Protein AF-A0A7X8EM35-F1 (afdb_monomer)

Mean predicted aligned error: 6.6 Å

Secondary structure (DSSP, 8-state):
-HHHHHHHTT--SGGGHHHHHHHHHHHHHHHHHHHHHHHHHHHHHHHTTPPP-TTSHHHHHHHHHHHHHHHHHHHHHHHHHHHHHHHHHHHHHHHHHHHH-GGGGGGHHHHHHHHHHHHHHHHHHH--HHHHHHHHHHHHHHHHHHHHHHHHHHTT-HHHHTT----HHHHHHHHHHHHHHHHHHHHHHHHHHTT--

Foldseek 3Di:
DPDVVCVVVVQDDPVNPVVSVVVVVVVVVVVVVVVVVQVVLLVVCVVVVHDADPVCRQLSSLCVVPNPVRNVVSVVVVVVVVVVVLLVVLLVVLVVVCVVDVVCVVVVVVSSVVVSVVVVVCCVVVVCVVLVVLVVVLVVLQVVLVVLVVVLVLQPDCVRPPPDDDDPVVSVVSVVVSVVSNVVSVVSVVVVVVVVD

Sequence (197 aa):
AGAHRIIDGGITGEEHLGQISKGAVNGIAITGVMRYLLFLAFLGVVLMNVEIDMKNPVASAFQHGAGELGFRFAGVVLWSAAVTSVVGAAYTSVSFLRTLFSFVENYYRAWIIGFIVVSTTILTVVGQPVKLLIVAGSLNGLILPLSLGCVLLAAYKKEVVQNYVHPMWMTALGWVIVVFTAWMGYNSFTGILKLFQ

pLDDT: mean 86.88, std 7.05, range [49.31, 96.56]

Radius of gyration: 20.51 Å; Cα contacts (8 Å, |Δi|>4): 110; chains: 1; bounding box: 47×37×50 Å

Structure (mmCIF, N/CA/C/O backbone):
data_AF-A0A7X8EM35-F1
#
_entry.id   AF-A0A7X8EM35-F1
#
loop_
_atom_site.group_PDB
_atom_site.id
_atom_site.type_symbol
_atom_site.label_atom_id
_atom_site.label_alt_id
_atom_site.label_comp_id
_atom_site.label_asym_id
_atom_site.label_entity_id
_atom_site.label_seq_id
_atom_site.pdbx_PDB_ins_code
_atom_site.Cartn_x
_atom_site.Cartn_y
_atom_site.Cartn_z
_atom_site.occupancy
_atom_site.B_iso_or_equiv
_atom_site.auth_seq_id
_atom_site.auth_comp_id
_atom_site.auth_asym_id
_atom_site.auth_atom_id
_atom_site.pdbx_PDB_model_num
ATOM 1 N N . ALA A 1 1 ? 1.589 -2.016 5.928 1.00 49.31 1 ALA A N 1
ATOM 2 C CA . ALA A 1 1 ? 1.223 -2.884 7.069 1.00 49.31 1 ALA A CA 1
ATOM 3 C C . ALA A 1 1 ? 0.991 -2.063 8.347 1.00 49.31 1 ALA A C 1
ATOM 5 O O . ALA A 1 1 ? 1.647 -2.283 9.354 1.00 49.31 1 ALA A O 1
ATOM 6 N N . GLY A 1 2 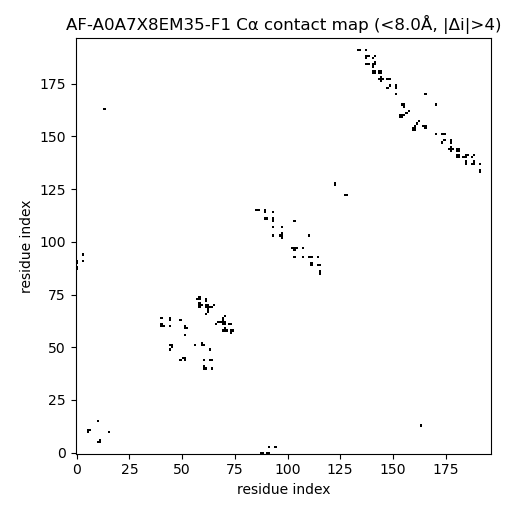? 0.113 -1.052 8.287 1.00 62.69 2 GLY A N 1
ATOM 7 C CA . GLY A 1 2 ? 0.089 0.031 9.281 1.00 62.69 2 GLY A CA 1
ATOM 8 C C . GLY A 1 2 ? -0.715 -0.287 10.538 1.00 62.69 2 GLY A C 1
ATOM 9 O O . GLY A 1 2 ? -0.144 -0.343 11.618 1.00 62.69 2 GLY A O 1
ATOM 10 N N . ALA A 1 3 ? -2.023 -0.513 10.393 1.00 75.69 3 ALA A N 1
ATOM 11 C CA . ALA A 1 3 ? -2.946 -0.553 11.530 1.00 75.69 3 ALA A CA 1
ATOM 12 C C . ALA A 1 3 ? -2.616 -1.660 12.543 1.00 75.69 3 ALA A C 1
ATOM 14 O O . ALA A 1 3 ? -2.415 -1.357 13.710 1.00 75.69 3 ALA A O 1
ATOM 15 N N . HIS A 1 4 ? -2.447 -2.912 12.101 1.00 78.44 4 HIS A N 1
ATOM 16 C CA . HIS A 1 4 ? -2.077 -4.007 13.008 1.00 78.44 4 HIS A CA 1
ATOM 17 C C . HIS A 1 4 ? -0.741 -3.766 13.716 1.00 78.44 4 HIS A C 1
ATOM 19 O O . HIS A 1 4 ? -0.635 -4.025 14.903 1.00 78.44 4 HIS A O 1
ATOM 25 N N . ARG A 1 5 ? 0.263 -3.199 13.034 1.00 78.31 5 ARG A N 1
ATOM 26 C CA . ARG A 1 5 ? 1.558 -2.892 13.661 1.00 78.31 5 ARG A CA 1
ATOM 27 C C . ARG A 1 5 ? 1.466 -1.741 14.669 1.00 78.31 5 ARG A C 1
ATOM 29 O O . ARG A 1 5 ? 2.207 -1.731 15.641 1.00 78.31 5 ARG A O 1
ATOM 36 N N . ILE A 1 6 ? 0.587 -0.769 14.423 1.00 82.75 6 ILE A N 1
ATOM 37 C CA . ILE A 1 6 ? 0.286 0.329 15.356 1.00 82.75 6 ILE A CA 1
ATOM 38 C C . ILE A 1 6 ? -0.417 -0.231 16.603 1.00 82.75 6 ILE A C 1
ATOM 40 O O . ILE A 1 6 ? -0.009 0.087 17.717 1.00 82.75 6 ILE A O 1
ATOM 44 N N . ILE A 1 7 ? -1.395 -1.122 16.408 1.00 84.62 7 ILE A N 1
ATOM 45 C CA . ILE A 1 7 ? -2.122 -1.808 17.487 1.00 84.62 7 ILE A CA 1
ATOM 46 C C . ILE A 1 7 ? -1.173 -2.686 18.313 1.00 84.62 7 ILE A C 1
ATOM 48 O O . ILE A 1 7 ? -1.152 -2.586 19.533 1.00 84.62 7 ILE A O 1
ATOM 52 N N . ASP A 1 8 ? -0.328 -3.484 17.658 1.00 81.75 8 ASP A N 1
ATOM 53 C CA . ASP A 1 8 ? 0.658 -4.346 18.324 1.00 81.75 8 ASP A CA 1
ATOM 54 C C . ASP A 1 8 ? 1.750 -3.547 19.050 1.00 81.75 8 ASP A C 1
ATOM 56 O O . ASP A 1 8 ? 2.357 -4.036 19.998 1.00 81.75 8 ASP A O 1
ATOM 60 N N . GLY A 1 9 ? 1.991 -2.303 18.626 1.00 82.38 9 GLY A N 1
ATOM 61 C CA . GLY A 1 9 ? 2.858 -1.347 19.314 1.00 82.38 9 GLY A CA 1
ATOM 62 C C . GLY A 1 9 ? 2.205 -0.655 20.516 1.00 82.38 9 GLY A C 1
ATOM 63 O O . GLY A 1 9 ? 2.830 0.229 21.096 1.00 82.38 9 GLY A O 1
ATOM 64 N N . GLY A 1 10 ? 0.963 -1.009 20.866 1.00 83.94 10 GLY A N 1
ATOM 65 C CA . GLY A 1 10 ? 0.215 -0.432 21.987 1.00 83.94 10 GLY A CA 1
ATOM 66 C C . GLY A 1 10 ? -0.355 0.964 21.727 1.00 83.94 10 GLY A C 1
ATOM 67 O O . GLY A 1 10 ? -0.831 1.608 22.654 1.00 83.94 10 GLY A O 1
ATOM 68 N N . ILE A 1 11 ? -0.316 1.454 20.483 1.00 85.69 11 ILE A N 1
ATOM 69 C CA . ILE A 1 11 ? -0.836 2.779 20.122 1.00 85.69 11 ILE A CA 1
ATOM 70 C C . ILE A 1 11 ? -2.317 2.621 19.756 1.00 85.69 11 ILE A C 1
ATOM 72 O O . ILE A 1 11 ? -2.690 2.530 18.584 1.00 85.69 11 ILE A O 1
ATOM 76 N N . THR A 1 12 ? -3.167 2.538 20.774 1.00 85.88 12 THR A N 1
ATOM 77 C CA . THR A 1 12 ? -4.615 2.300 20.648 1.00 85.88 12 THR A CA 1
ATOM 78 C C . THR A 1 12 ? -5.398 3.223 21.567 1.00 85.88 12 THR A C 1
ATOM 80 O O . THR A 1 12 ? -4.912 3.514 22.647 1.00 85.88 12 THR A O 1
ATOM 83 N N . GLY A 1 13 ? -6.612 3.620 21.187 1.00 84.56 13 GLY A N 1
ATOM 84 C CA . GLY A 1 13 ? -7.451 4.509 21.998 1.00 84.56 13 GLY A CA 1
ATOM 85 C C . GLY A 1 13 ? -7.646 5.888 21.368 1.00 84.56 13 GLY A C 1
ATOM 86 O O . GLY A 1 13 ? -7.009 6.239 20.367 1.00 84.56 13 GLY A O 1
ATOM 87 N N . GLU A 1 14 ? -8.572 6.660 21.934 1.00 84.88 14 GLU A N 1
ATOM 88 C CA . GLU A 1 14 ? -8.944 7.985 21.426 1.00 84.88 14 GLU A CA 1
ATOM 89 C C . GLU A 1 14 ? -7.820 9.016 21.611 1.00 84.88 14 GLU A C 1
ATOM 91 O O . GLU A 1 14 ? -7.606 9.882 20.761 1.00 84.88 14 GLU A O 1
ATOM 96 N N . GLU A 1 15 ? -7.032 8.871 22.673 1.00 88.56 15 GLU A N 1
ATOM 97 C CA . GLU A 1 15 ? -5.877 9.699 23.013 1.00 88.56 15 GLU A CA 1
ATOM 98 C C . GLU A 1 15 ? -4.800 9.701 21.917 1.00 88.56 15 GLU A C 1
ATOM 100 O O . GLU A 1 15 ? -4.095 10.696 21.720 1.00 88.56 15 GLU A O 1
ATOM 105 N N . HIS A 1 16 ? -4.709 8.618 21.141 1.00 89.88 16 HIS A N 1
ATOM 106 C CA . HIS A 1 16 ? -3.740 8.470 20.060 1.00 89.88 16 HIS A CA 1
ATOM 107 C C . HIS A 1 16 ? -4.292 8.860 18.682 1.00 89.88 16 HIS A C 1
ATOM 109 O O . HIS A 1 16 ? -3.535 8.860 17.707 1.00 89.88 16 HIS A O 1
ATOM 115 N N . LEU A 1 17 ? -5.565 9.267 18.560 1.00 88.00 17 LEU A N 1
ATOM 116 C CA . LEU A 1 17 ? -6.186 9.606 17.269 1.00 88.00 17 LEU A CA 1
ATOM 117 C C . LEU A 1 17 ? -5.421 10.685 16.503 1.00 88.00 17 LEU A C 1
ATOM 119 O O . LEU A 1 17 ? -5.253 10.578 15.286 1.00 88.00 17 LEU A O 1
ATOM 123 N N . GLY A 1 18 ? -4.917 11.706 17.200 1.00 89.25 18 GLY A N 1
ATOM 124 C CA . GLY A 1 18 ? -4.110 12.759 16.585 1.00 89.25 18 GLY A CA 1
ATOM 125 C C . GLY A 1 18 ? -2.795 12.226 16.006 1.00 89.25 18 GLY A C 1
ATOM 126 O O . GLY A 1 18 ? -2.405 12.605 14.901 1.00 89.25 18 GLY A O 1
ATOM 127 N N . GLN A 1 19 ? -2.131 11.311 16.717 1.00 88.94 19 GLN A N 1
ATOM 128 C CA . GLN A 1 19 ? -0.893 10.671 16.267 1.00 88.94 19 GLN A CA 1
ATOM 129 C C . GLN A 1 19 ? -1.147 9.734 15.081 1.00 88.94 19 GLN A C 1
ATOM 131 O O . GLN A 1 19 ? -0.424 9.797 14.086 1.00 88.94 19 GLN A O 1
ATOM 136 N N . ILE A 1 20 ? -2.199 8.914 15.157 1.00 90.38 20 ILE A N 1
ATOM 137 C CA . ILE A 1 20 ? -2.600 7.986 14.093 1.00 90.38 20 ILE A CA 1
ATOM 138 C C . ILE A 1 20 ? -2.976 8.767 12.828 1.00 90.38 20 ILE A C 1
ATOM 140 O O . ILE A 1 20 ? -2.487 8.451 11.744 1.00 90.38 20 ILE A O 1
ATOM 144 N N . SER A 1 21 ? -3.772 9.832 12.963 1.00 90.31 21 SER A N 1
ATOM 145 C CA . SER A 1 21 ? -4.212 10.662 11.836 1.00 90.31 21 SER A CA 1
ATOM 146 C C . SER A 1 21 ? -3.044 11.387 11.171 1.00 90.31 21 SER A C 1
ATOM 148 O O . SER A 1 21 ? -2.915 11.341 9.951 1.00 90.31 21 SER A O 1
ATOM 150 N N . LYS A 1 22 ? -2.138 12.000 11.949 1.00 91.19 22 LYS A N 1
ATOM 151 C CA . LYS A 1 22 ? -0.917 12.619 11.403 1.00 91.19 22 LYS A CA 1
ATOM 152 C C . LYS A 1 22 ? -0.036 11.593 10.696 1.00 91.19 22 LYS A C 1
ATOM 154 O O . LYS A 1 22 ? 0.456 11.864 9.605 1.00 91.19 22 LYS A O 1
ATOM 159 N N . GLY A 1 23 ? 0.132 10.408 11.285 1.00 90.56 23 GLY A N 1
ATOM 160 C CA . GLY A 1 23 ? 0.872 9.308 10.670 1.00 90.56 23 GLY A CA 1
ATOM 161 C C . GLY A 1 23 ? 0.267 8.876 9.331 1.00 90.56 23 GLY A C 1
ATOM 162 O O . GLY A 1 23 ? 0.992 8.737 8.346 1.00 90.56 23 GLY A O 1
ATOM 163 N N . ALA A 1 24 ? -1.059 8.730 9.271 1.00 90.50 24 ALA A N 1
ATOM 164 C CA . ALA A 1 24 ? -1.780 8.382 8.051 1.00 90.50 24 ALA A CA 1
ATOM 165 C C . ALA A 1 24 ? -1.651 9.471 6.974 1.00 90.50 24 ALA A C 1
ATOM 167 O O . ALA A 1 24 ? -1.279 9.163 5.842 1.00 90.50 24 ALA A O 1
ATOM 168 N N . VAL A 1 25 ? -1.888 10.740 7.324 1.00 93.88 25 VAL A N 1
ATOM 169 C CA . VAL A 1 25 ? -1.781 11.876 6.393 1.00 93.88 25 VAL A CA 1
ATOM 170 C C . VAL A 1 25 ? -0.360 12.014 5.857 1.00 93.88 25 VAL A C 1
ATOM 172 O O . VAL A 1 25 ? -0.185 12.122 4.647 1.00 93.88 25 VAL A O 1
ATOM 175 N N . ASN A 1 26 ? 0.659 11.931 6.716 1.00 93.06 26 ASN A N 1
ATOM 176 C CA . ASN A 1 26 ? 2.055 11.978 6.284 1.00 93.06 26 ASN A CA 1
ATOM 177 C C . ASN A 1 26 ? 2.391 10.814 5.349 1.00 93.06 26 ASN A C 1
ATOM 179 O O . ASN A 1 26 ? 3.031 11.021 4.321 1.00 93.06 26 ASN A O 1
ATOM 183 N N . GLY A 1 27 ? 1.929 9.601 5.663 1.00 90.38 27 GLY A N 1
ATOM 184 C CA . GLY A 1 27 ? 2.125 8.439 4.800 1.00 90.38 27 GLY A CA 1
ATOM 185 C C . GLY A 1 27 ? 1.497 8.624 3.415 1.00 90.38 27 GLY A C 1
ATOM 186 O O . GLY A 1 27 ? 2.145 8.350 2.401 1.00 90.38 27 GLY A O 1
ATOM 187 N N . ILE A 1 28 ? 0.263 9.135 3.360 1.00 92.12 28 ILE A N 1
ATOM 188 C CA . ILE A 1 28 ? -0.447 9.426 2.105 1.00 92.12 28 ILE A CA 1
ATOM 189 C C . ILE A 1 28 ? 0.270 10.534 1.327 1.00 92.12 28 ILE A C 1
ATOM 191 O O . ILE A 1 28 ? 0.525 10.370 0.135 1.00 92.12 28 ILE A O 1
ATOM 195 N N . ALA A 1 29 ? 0.643 11.628 1.994 1.00 95.19 29 ALA A N 1
ATOM 196 C CA . ALA A 1 29 ? 1.321 12.763 1.378 1.00 95.19 29 ALA A CA 1
ATOM 197 C C . ALA A 1 29 ? 2.677 12.361 0.787 1.00 95.19 29 ALA A C 1
ATOM 199 O O . ALA A 1 29 ? 2.926 12.615 -0.389 1.00 95.19 29 ALA A O 1
ATOM 200 N N . ILE A 1 30 ? 3.519 11.660 1.556 1.00 93.25 30 ILE A N 1
ATOM 201 C CA . ILE A 1 30 ? 4.814 11.151 1.081 1.00 93.25 30 ILE A CA 1
ATOM 202 C C . ILE A 1 30 ? 4.608 10.227 -0.122 1.00 93.25 30 ILE A C 1
ATOM 2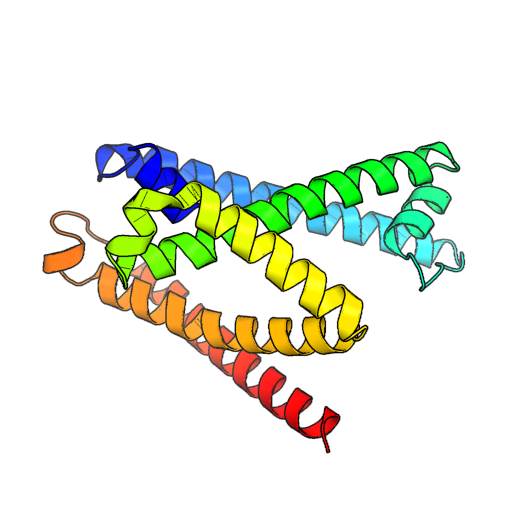04 O O . ILE A 1 30 ? 5.297 10.366 -1.130 1.00 93.25 30 ILE A O 1
ATOM 208 N N . THR A 1 31 ? 3.629 9.319 -0.058 1.00 91.44 31 THR A N 1
ATOM 209 C CA . THR A 1 31 ? 3.319 8.416 -1.177 1.00 91.44 31 THR A CA 1
ATOM 210 C C . THR A 1 31 ? 2.899 9.192 -2.427 1.00 91.44 31 THR A C 1
ATOM 212 O O . THR A 1 31 ? 3.354 8.875 -3.526 1.00 91.44 31 THR A O 1
ATOM 215 N N . GLY A 1 32 ? 2.056 10.215 -2.276 1.00 94.56 32 GLY A N 1
ATOM 216 C CA . GLY A 1 32 ? 1.616 11.076 -3.373 1.00 94.56 32 GLY A CA 1
ATOM 217 C C . GLY A 1 32 ? 2.770 11.851 -4.006 1.00 94.56 32 GLY A C 1
ATOM 218 O O . GLY A 1 32 ? 2.944 11.798 -5.222 1.00 94.56 32 GLY A O 1
ATOM 219 N N . VAL A 1 33 ? 3.604 12.496 -3.186 1.00 95.31 33 VAL A N 1
ATOM 220 C CA . VAL A 1 33 ? 4.795 13.231 -3.642 1.00 95.31 33 VAL A CA 1
ATOM 221 C C . VAL A 1 33 ? 5.746 12.301 -4.390 1.00 95.31 33 VAL A C 1
ATOM 223 O O . VAL A 1 33 ? 6.144 12.610 -5.508 1.00 95.31 33 VAL A O 1
ATOM 226 N N . MET A 1 34 ? 6.054 11.128 -3.831 1.00 89.25 34 MET A N 1
ATOM 227 C CA . MET A 1 34 ? 6.930 10.152 -4.486 1.00 89.25 34 MET A CA 1
ATOM 228 C C . MET A 1 34 ? 6.372 9.688 -5.833 1.00 89.25 34 MET A C 1
ATOM 230 O O . MET A 1 34 ? 7.120 9.598 -6.803 1.00 89.25 34 MET A O 1
ATOM 234 N N . ARG A 1 35 ? 5.061 9.430 -5.929 1.00 91.62 35 ARG A N 1
ATOM 235 C CA . ARG A 1 35 ? 4.422 9.066 -7.203 1.00 91.62 35 ARG A CA 1
ATOM 236 C C . ARG A 1 35 ? 4.511 10.188 -8.231 1.00 91.62 35 ARG A C 1
ATOM 238 O O . ARG A 1 35 ? 4.781 9.904 -9.393 1.00 91.62 35 ARG A O 1
ATOM 245 N N . TYR A 1 36 ? 4.317 11.435 -7.811 1.00 93.00 36 TYR A N 1
ATOM 246 C CA . TYR A 1 36 ? 4.428 12.591 -8.694 1.00 93.00 36 TYR A CA 1
ATOM 247 C C . TYR A 1 36 ? 5.867 12.796 -9.189 1.00 93.00 36 TYR A C 1
ATOM 249 O O . TYR A 1 36 ? 6.085 12.957 -10.386 1.00 93.00 36 TYR A O 1
ATOM 257 N N . LEU A 1 37 ? 6.859 12.701 -8.298 1.00 88.94 37 LEU A N 1
ATOM 258 C CA . LEU A 1 37 ? 8.276 12.800 -8.662 1.00 88.94 37 LEU A CA 1
ATOM 259 C C . LEU A 1 37 ? 8.705 11.684 -9.619 1.00 88.94 37 LEU A C 1
ATOM 261 O O . LEU A 1 37 ? 9.373 11.958 -10.611 1.00 88.94 37 LEU A O 1
ATOM 265 N N . LEU A 1 38 ? 8.294 10.438 -9.358 1.00 86.19 38 LEU A N 1
ATOM 266 C CA . LEU A 1 38 ? 8.570 9.324 -10.264 1.00 86.19 38 LEU A CA 1
ATOM 267 C C . LEU A 1 38 ? 7.900 9.541 -11.622 1.00 86.19 38 LEU A C 1
ATOM 269 O O . LEU A 1 38 ? 8.553 9.374 -12.645 1.00 86.19 38 LEU A O 1
ATOM 273 N N . PHE A 1 39 ? 6.634 9.964 -11.649 1.00 90.00 39 PHE A N 1
ATOM 274 C CA . PHE A 1 39 ? 5.945 10.291 -12.897 1.00 90.00 39 PHE A CA 1
ATOM 275 C C . PHE A 1 39 ? 6.703 11.350 -13.705 1.00 90.00 39 PHE A C 1
ATOM 277 O O . PHE A 1 39 ? 6.941 11.146 -14.892 1.00 90.00 39 PHE A O 1
ATOM 284 N N . LEU A 1 40 ? 7.138 12.440 -13.065 1.00 89.12 40 LEU A N 1
ATOM 285 C CA . LEU A 1 40 ? 7.930 13.479 -13.722 1.00 89.12 40 LEU A CA 1
ATOM 286 C C . LEU A 1 40 ? 9.285 12.962 -14.218 1.00 89.12 40 LEU A C 1
ATOM 288 O O . LEU A 1 40 ? 9.705 13.341 -15.306 1.00 89.12 40 LEU A O 1
ATOM 292 N N . ALA A 1 41 ? 9.951 12.083 -13.464 1.00 83.69 41 ALA A N 1
ATOM 293 C CA . ALA A 1 41 ? 11.210 11.475 -13.890 1.00 83.69 41 ALA A CA 1
ATOM 294 C C . ALA A 1 41 ? 11.025 10.647 -15.172 1.00 83.69 41 ALA A C 1
ATOM 296 O O . ALA A 1 41 ? 11.765 10.824 -16.137 1.00 83.69 41 ALA A O 1
ATOM 297 N N . PHE A 1 42 ? 9.994 9.800 -15.218 1.00 84.38 42 PHE A N 1
ATOM 298 C CA . PHE A 1 42 ? 9.654 9.033 -16.418 1.00 84.38 42 PHE A CA 1
ATOM 299 C C . PHE A 1 42 ? 9.232 9.934 -17.581 1.00 84.38 42 PHE A C 1
ATOM 301 O O . PHE A 1 42 ? 9.697 9.735 -18.700 1.00 84.38 42 PHE A O 1
ATOM 308 N N . LEU A 1 43 ? 8.400 10.947 -17.323 1.00 87.75 43 LEU A N 1
ATOM 309 C CA . LEU A 1 43 ? 7.984 11.916 -18.333 1.00 87.75 43 LEU A CA 1
ATOM 310 C C . LEU A 1 43 ? 9.193 12.642 -18.936 1.00 87.75 43 LEU A C 1
ATOM 312 O O . LEU A 1 43 ? 9.266 12.784 -20.151 1.00 87.75 43 LEU A O 1
ATOM 316 N N . GLY A 1 44 ? 10.160 13.050 -18.111 1.00 86.75 44 GLY A N 1
ATOM 317 C CA . GLY A 1 44 ? 11.396 13.681 -18.570 1.00 86.75 44 GLY A CA 1
ATOM 318 C C . GLY A 1 44 ? 12.186 12.791 -19.530 1.00 86.75 44 GLY A C 1
ATOM 319 O O . GLY A 1 44 ? 12.599 13.255 -20.588 1.00 86.75 44 GLY A O 1
ATOM 320 N N . VAL A 1 45 ? 12.337 11.501 -19.213 1.00 84.00 45 VAL A N 1
ATOM 321 C CA . VAL A 1 45 ? 13.033 10.538 -20.088 1.00 84.00 45 VAL A CA 1
ATOM 322 C C . VAL A 1 45 ? 12.290 10.339 -21.411 1.00 84.00 45 VAL A C 1
ATOM 324 O O . VAL A 1 45 ? 12.915 10.359 -22.471 1.00 84.00 45 VAL A O 1
ATOM 327 N N . VAL A 1 46 ? 10.959 10.224 -21.368 1.00 85.31 46 VAL A N 1
ATOM 328 C CA . VAL A 1 46 ? 10.125 10.087 -22.574 1.00 85.31 46 VAL A CA 1
ATOM 329 C C . VAL A 1 46 ? 10.224 11.330 -23.464 1.00 85.31 46 VAL A C 1
ATOM 331 O O . VAL A 1 46 ? 10.369 11.204 -24.677 1.00 85.31 46 VAL A O 1
ATOM 334 N N . LEU A 1 47 ? 10.206 12.534 -22.883 1.00 88.50 47 LEU A N 1
ATOM 335 C CA . LEU A 1 47 ? 10.332 13.792 -23.631 1.00 88.50 47 LEU A CA 1
ATOM 336 C C . LEU A 1 47 ? 11.711 13.975 -24.281 1.00 88.50 47 LEU A C 1
ATOM 338 O O . LEU A 1 47 ? 11.817 14.671 -25.288 1.00 88.50 47 LEU A O 1
ATOM 342 N N . MET A 1 48 ? 12.755 13.334 -23.749 1.00 85.81 48 MET A N 1
ATOM 343 C CA . MET A 1 48 ? 14.085 13.320 -24.365 1.00 85.81 48 MET A CA 1
ATOM 344 C C . MET A 1 48 ? 14.186 12.367 -25.575 1.00 85.81 48 MET A C 1
ATOM 346 O O . MET A 1 48 ? 15.256 12.275 -26.169 1.00 85.81 48 MET A O 1
ATOM 350 N N . ASN A 1 49 ? 13.095 11.686 -25.967 1.00 82.19 49 ASN A N 1
ATOM 351 C CA . ASN A 1 49 ? 13.066 10.656 -27.021 1.00 82.19 49 ASN A CA 1
ATOM 352 C C . ASN A 1 49 ? 14.087 9.530 -26.794 1.00 82.19 49 ASN A C 1
ATOM 354 O O . ASN A 1 49 ? 14.642 8.975 -27.742 1.00 82.19 49 ASN A O 1
ATOM 358 N N . VAL A 1 50 ? 14.346 9.197 -25.530 1.00 83.69 50 VAL A N 1
ATOM 359 C CA . VAL A 1 50 ? 15.267 8.122 -25.172 1.00 83.69 50 VAL A CA 1
ATOM 360 C C . VAL A 1 50 ? 14.486 6.833 -24.939 1.00 83.69 50 VAL A C 1
ATOM 362 O O . VAL A 1 50 ? 13.461 6.832 -24.254 1.00 83.69 50 VAL A O 1
ATOM 365 N N . GLU A 1 51 ? 14.962 5.728 -25.511 1.00 81.50 51 GLU A N 1
ATOM 366 C CA . GLU A 1 51 ? 14.328 4.422 -25.344 1.00 81.50 51 GLU A CA 1
ATOM 367 C C . GLU A 1 51 ? 14.476 3.918 -23.903 1.00 81.50 51 GLU A C 1
ATOM 369 O O . GLU A 1 51 ? 15.578 3.779 -23.372 1.00 81.50 51 GLU A O 1
ATOM 374 N N . ILE A 1 52 ? 13.345 3.616 -23.265 1.00 83.75 52 ILE A N 1
ATOM 375 C CA . ILE A 1 52 ? 13.311 2.976 -21.950 1.00 83.75 52 ILE A CA 1
ATOM 376 C C . ILE A 1 52 ? 13.340 1.463 -22.151 1.00 83.75 52 ILE A C 1
ATOM 378 O O . ILE A 1 52 ? 12.476 0.905 -22.831 1.00 83.75 52 ILE A O 1
ATOM 382 N N . ASP A 1 53 ? 14.285 0.783 -21.502 1.00 84.88 53 ASP A N 1
ATOM 383 C CA . ASP A 1 53 ? 14.292 -0.679 -21.486 1.00 84.88 53 ASP A CA 1
ATOM 384 C C . ASP A 1 53 ? 13.093 -1.194 -20.679 1.00 84.88 53 ASP A C 1
ATOM 386 O O . ASP A 1 53 ? 13.053 -1.127 -19.447 1.00 84.88 53 ASP A O 1
ATOM 390 N N . MET A 1 54 ? 12.113 -1.752 -21.388 1.00 81.75 54 MET A N 1
ATOM 391 C CA . MET A 1 54 ? 10.890 -2.302 -20.806 1.00 81.75 54 MET A CA 1
ATOM 392 C C . MET A 1 54 ? 11.132 -3.532 -19.921 1.00 81.75 54 MET A C 1
ATOM 394 O O . MET A 1 54 ? 10.239 -3.911 -19.162 1.00 81.75 54 MET A O 1
ATOM 398 N N . LYS A 1 55 ? 12.324 -4.145 -19.958 1.00 82.25 55 LYS A N 1
ATOM 399 C CA . LYS A 1 55 ? 12.703 -5.201 -19.007 1.00 82.25 55 LYS A CA 1
ATOM 400 C C . LYS A 1 55 ? 12.981 -4.645 -17.612 1.00 82.25 55 LYS A C 1
ATOM 402 O O . LYS A 1 55 ? 12.732 -5.338 -16.627 1.00 82.25 55 LYS A O 1
ATOM 407 N N . ASN A 1 56 ? 13.481 -3.411 -17.514 1.00 84.25 56 ASN A N 1
ATOM 408 C CA . ASN A 1 56 ? 13.710 -2.728 -16.242 1.00 84.25 56 ASN A CA 1
ATOM 409 C C . ASN A 1 56 ? 13.483 -1.210 -16.372 1.00 84.25 56 ASN A C 1
ATOM 411 O O . ASN A 1 56 ? 14.436 -0.422 -16.336 1.00 84.25 56 ASN A O 1
ATOM 415 N N . PRO A 1 57 ? 12.214 -0.782 -16.489 1.00 82.88 57 PRO A N 1
ATOM 416 C CA . PRO A 1 57 ? 11.888 0.596 -16.837 1.00 82.88 57 PRO A CA 1
ATOM 417 C C . PRO A 1 57 ? 12.339 1.595 -15.768 1.00 82.88 57 PRO A C 1
ATOM 419 O O . PRO A 1 57 ? 12.760 2.699 -16.094 1.00 82.88 57 PRO A O 1
ATOM 422 N N . VAL A 1 58 ? 12.311 1.206 -14.488 1.00 84.06 58 VAL A N 1
ATOM 423 C CA . VAL A 1 58 ? 12.742 2.069 -13.377 1.00 84.06 58 VAL A CA 1
ATOM 424 C C . VAL A 1 58 ? 14.248 2.293 -13.405 1.00 84.06 58 VAL A C 1
ATOM 426 O O . VAL A 1 58 ? 14.687 3.439 -13.352 1.00 84.06 58 VAL A O 1
ATOM 429 N N . ALA A 1 59 ? 15.045 1.226 -13.514 1.00 87.06 59 ALA A N 1
ATOM 430 C CA . ALA A 1 59 ? 16.495 1.382 -13.557 1.00 87.06 59 ALA A CA 1
ATOM 431 C C . ALA A 1 59 ? 16.937 2.131 -14.817 1.00 87.06 59 ALA A C 1
ATOM 433 O O . ALA A 1 59 ? 17.780 3.017 -14.721 1.00 87.06 59 ALA A O 1
ATOM 434 N N . SER A 1 60 ? 16.312 1.841 -15.963 1.00 87.00 60 SER A N 1
ATOM 435 C CA . SER A 1 60 ? 16.576 2.538 -17.222 1.00 87.00 60 SER A CA 1
ATOM 436 C C . SER A 1 60 ? 16.238 4.031 -17.125 1.00 87.00 60 SER A C 1
ATOM 438 O O . SER A 1 60 ? 17.060 4.866 -17.493 1.00 87.00 60 SER A O 1
ATOM 440 N N . ALA A 1 61 ? 15.090 4.408 -16.551 1.00 86.75 61 ALA A N 1
ATOM 441 C CA . ALA A 1 61 ? 14.732 5.818 -16.384 1.00 86.75 61 ALA A CA 1
ATOM 442 C C . ALA A 1 61 ? 15.730 6.578 -15.491 1.00 86.75 61 ALA A C 1
ATOM 444 O O . ALA A 1 61 ? 16.164 7.680 -15.825 1.00 86.75 61 ALA A O 1
ATOM 445 N N . PHE A 1 62 ? 16.152 5.975 -14.377 1.00 87.56 62 PHE A N 1
ATOM 446 C CA . PHE A 1 62 ? 17.151 6.577 -13.490 1.00 87.56 62 PHE A CA 1
ATOM 447 C C . PHE A 1 62 ? 18.541 6.634 -14.131 1.00 87.56 62 PHE A C 1
ATOM 449 O O . PHE A 1 62 ? 19.274 7.600 -13.918 1.00 87.56 62 PHE A O 1
ATOM 456 N N . GLN A 1 63 ? 18.899 5.629 -14.930 1.00 90.31 63 GLN A N 1
ATOM 457 C CA . GLN A 1 63 ? 20.158 5.595 -15.665 1.00 90.31 63 GLN A CA 1
ATOM 458 C C . GLN A 1 63 ? 20.228 6.704 -16.715 1.00 90.31 63 GLN A C 1
ATOM 460 O O . GLN A 1 63 ? 21.250 7.371 -16.827 1.00 90.31 63 GLN A O 1
ATOM 465 N N . HIS A 1 64 ? 19.142 6.964 -17.439 1.00 88.12 64 HIS A N 1
ATOM 466 C CA . HIS A 1 64 ? 19.092 8.082 -18.380 1.00 88.12 64 HIS A CA 1
ATOM 467 C C . HIS A 1 64 ? 19.152 9.446 -17.679 1.00 88.12 64 HIS A C 1
ATOM 469 O O . HIS A 1 64 ? 19.729 10.384 -18.219 1.00 88.12 64 HIS A O 1
ATOM 475 N N . GLY A 1 65 ? 18.609 9.555 -16.462 1.00 83.81 65 GLY A N 1
ATOM 476 C CA . GLY A 1 65 ? 18.654 10.793 -15.680 1.00 83.81 65 GLY A CA 1
ATOM 477 C C . GLY A 1 65 ? 20.000 11.089 -15.003 1.00 83.81 65 GLY A C 1
ATOM 478 O O . GLY A 1 65 ? 20.370 12.253 -14.886 1.00 83.81 65 GLY A O 1
ATOM 479 N N . ALA A 1 66 ? 20.727 10.068 -14.528 1.00 86.44 66 ALA A N 1
ATOM 480 C CA . ALA A 1 66 ? 21.929 10.253 -13.699 1.00 86.44 66 ALA A CA 1
ATOM 481 C C . ALA A 1 66 ? 23.079 9.263 -13.993 1.00 86.44 66 ALA A C 1
ATOM 483 O O . ALA A 1 66 ? 23.972 9.067 -13.163 1.00 86.44 66 ALA A O 1
ATOM 484 N N . GLY A 1 67 ? 23.064 8.609 -15.155 1.00 88.88 67 GLY A N 1
ATOM 485 C CA . GLY A 1 67 ? 24.072 7.637 -15.575 1.00 88.88 67 GLY A CA 1
ATOM 486 C C . GLY A 1 67 ? 24.137 6.395 -14.680 1.00 88.88 67 GLY A C 1
ATOM 487 O O . GLY A 1 67 ? 23.161 5.979 -14.056 1.00 88.88 67 GLY A O 1
ATOM 488 N N . GLU A 1 68 ? 25.329 5.809 -14.581 1.00 91.94 68 GLU A N 1
ATOM 489 C CA . GLU A 1 68 ? 25.604 4.620 -13.757 1.00 91.94 68 GLU A CA 1
ATOM 490 C C . GLU A 1 68 ? 25.246 4.823 -12.273 1.00 91.94 68 GLU A C 1
ATOM 492 O O . GLU A 1 68 ? 24.798 3.900 -11.590 1.00 91.94 68 GLU A O 1
ATOM 497 N N . LEU A 1 69 ? 25.395 6.050 -11.765 1.00 93.19 69 LEU A N 1
ATOM 498 C CA . LEU A 1 69 ? 25.013 6.379 -10.396 1.00 93.19 69 LEU A CA 1
ATOM 499 C C . LEU A 1 69 ? 23.497 6.217 -10.203 1.00 93.19 69 LEU A C 1
ATOM 501 O O . LEU A 1 69 ? 23.063 5.585 -9.240 1.00 93.19 69 LEU A O 1
ATOM 505 N N . GLY A 1 70 ? 22.702 6.723 -11.150 1.00 89.31 70 GLY A N 1
ATOM 506 C CA . GLY A 1 70 ? 21.248 6.555 -11.166 1.00 89.31 70 GLY A CA 1
ATOM 507 C C . GLY A 1 70 ? 20.827 5.090 -11.222 1.00 89.31 70 GLY A C 1
ATOM 508 O O . GLY A 1 70 ? 19.965 4.673 -10.449 1.00 89.31 70 GLY A O 1
ATOM 509 N N . PHE A 1 71 ? 21.490 4.289 -12.060 1.00 90.94 71 PHE A N 1
ATOM 510 C CA . PHE A 1 71 ? 21.246 2.848 -12.156 1.00 90.94 71 PHE A CA 1
ATOM 511 C C . PHE A 1 71 ? 21.435 2.137 -10.804 1.00 90.94 71 PHE A C 1
ATOM 513 O O . PHE A 1 71 ? 20.560 1.397 -10.345 1.00 90.94 71 PHE A O 1
ATOM 520 N N . ARG A 1 72 ? 22.547 2.413 -10.111 1.00 93.06 72 ARG A N 1
ATOM 521 C CA . ARG A 1 72 ? 22.844 1.824 -8.794 1.00 93.06 72 ARG A CA 1
ATOM 522 C C . ARG A 1 72 ? 21.859 2.273 -7.719 1.00 93.06 72 ARG A C 1
ATOM 524 O O . ARG A 1 72 ? 21.385 1.440 -6.944 1.00 93.06 72 ARG A O 1
ATOM 531 N N . PHE A 1 73 ? 21.511 3.561 -7.688 1.00 91.56 73 PHE A N 1
ATOM 532 C CA . PHE A 1 73 ? 20.504 4.072 -6.755 1.00 91.56 73 PHE A CA 1
ATOM 533 C C . PHE A 1 73 ? 19.135 3.436 -6.987 1.00 91.56 73 PHE A C 1
ATOM 535 O O . PHE A 1 73 ? 18.494 3.025 -6.020 1.00 91.56 73 PHE A O 1
ATOM 542 N N . ALA A 1 74 ? 18.710 3.283 -8.243 1.00 89.19 74 ALA A N 1
ATOM 543 C CA . ALA A 1 74 ? 17.467 2.594 -8.570 1.00 89.19 74 ALA A CA 1
ATOM 544 C C . ALA A 1 74 ? 17.466 1.152 -8.047 1.00 89.19 74 ALA A C 1
ATOM 546 O O . ALA A 1 74 ? 16.478 0.721 -7.455 1.00 89.19 74 ALA A O 1
ATOM 547 N N . GLY A 1 75 ? 18.586 0.432 -8.178 1.00 91.31 75 GLY A N 1
ATOM 548 C CA . GLY A 1 75 ? 18.746 -0.909 -7.614 1.00 91.31 75 GLY A CA 1
ATOM 549 C C . GLY A 1 75 ? 18.545 -0.951 -6.094 1.00 91.31 75 GLY A C 1
ATOM 550 O O . GLY A 1 75 ? 17.756 -1.756 -5.599 1.00 91.31 75 GLY A O 1
ATOM 551 N N . VAL A 1 76 ? 19.193 -0.049 -5.350 1.00 93.56 76 VAL A N 1
ATOM 552 C CA . VAL A 1 76 ? 19.055 0.039 -3.882 1.00 93.56 76 VAL A CA 1
ATOM 553 C C . VAL A 1 76 ? 17.625 0.397 -3.468 1.00 93.56 76 VAL A C 1
ATOM 555 O O . VAL A 1 76 ? 17.085 -0.193 -2.527 1.00 93.56 76 VAL A O 1
ATOM 558 N N . VAL A 1 77 ? 16.990 1.336 -4.173 1.00 89.94 77 VAL A N 1
ATOM 559 C CA . VAL A 1 77 ? 15.603 1.748 -3.913 1.00 89.94 77 VAL A CA 1
ATOM 560 C C . VAL A 1 77 ? 14.634 0.596 -4.172 1.00 89.94 77 VAL A C 1
ATOM 562 O O . VAL A 1 77 ? 13.811 0.298 -3.307 1.00 89.94 77 VAL A O 1
ATOM 565 N N . LEU A 1 78 ? 14.746 -0.086 -5.317 1.00 90.19 78 LEU A N 1
ATOM 566 C CA . LEU A 1 78 ? 13.899 -1.231 -5.661 1.00 90.19 78 LEU A CA 1
ATOM 567 C C . LEU A 1 78 ? 14.071 -2.380 -4.667 1.00 90.19 78 LEU A C 1
ATOM 569 O O . LEU A 1 78 ? 13.079 -2.957 -4.227 1.00 90.19 78 LEU A O 1
ATOM 573 N N . TRP A 1 79 ? 15.308 -2.675 -4.260 1.00 93.38 79 TRP A N 1
ATOM 574 C CA . TRP A 1 79 ? 15.587 -3.691 -3.247 1.00 93.38 79 TRP A CA 1
ATOM 575 C C . TRP A 1 79 ? 14.949 -3.337 -1.898 1.00 93.38 79 TRP A C 1
ATOM 577 O O . TRP A 1 79 ? 14.230 -4.148 -1.312 1.00 93.38 79 TRP A O 1
ATOM 587 N N . SER A 1 80 ? 15.129 -2.097 -1.441 1.00 92.25 80 SER A N 1
ATOM 588 C CA . SER A 1 80 ? 14.559 -1.614 -0.178 1.00 92.25 80 SER A CA 1
ATOM 589 C C . SER A 1 80 ? 13.023 -1.633 -0.199 1.00 92.25 80 SER A C 1
ATOM 591 O O . SER A 1 80 ? 12.376 -2.062 0.763 1.00 92.25 80 SER A O 1
ATOM 593 N N . ALA A 1 81 ? 12.419 -1.216 -1.316 1.00 89.00 81 ALA A N 1
ATOM 594 C CA . ALA A 1 81 ? 10.974 -1.248 -1.528 1.00 89.00 81 ALA A CA 1
ATOM 595 C C . ALA A 1 81 ? 10.428 -2.685 -1.552 1.00 89.00 81 ALA A C 1
ATOM 597 O O . ALA A 1 81 ? 9.383 -2.959 -0.957 1.00 89.00 81 ALA A O 1
ATOM 598 N N . ALA A 1 82 ? 11.145 -3.617 -2.186 1.00 89.94 82 ALA A N 1
ATOM 599 C CA . ALA A 1 82 ? 10.764 -5.023 -2.236 1.00 89.94 82 ALA A CA 1
ATOM 600 C C . ALA A 1 82 ? 10.780 -5.662 -0.839 1.00 89.94 82 ALA A C 1
ATOM 602 O O . ALA A 1 82 ? 9.780 -6.251 -0.430 1.00 89.94 82 ALA A O 1
ATOM 603 N N . VAL A 1 83 ? 11.861 -5.489 -0.069 1.00 91.56 83 VAL A N 1
ATOM 604 C CA . VAL A 1 83 ? 11.986 -6.062 1.285 1.00 91.56 83 VAL A CA 1
ATOM 605 C C . VAL A 1 83 ? 10.883 -5.542 2.208 1.00 91.56 83 VAL A C 1
ATOM 607 O O . VAL A 1 83 ? 10.182 -6.327 2.851 1.00 91.56 83 VAL A O 1
ATOM 610 N N . THR A 1 84 ? 10.677 -4.224 2.245 1.00 90.19 84 THR A N 1
ATOM 611 C CA . THR A 1 84 ? 9.644 -3.613 3.098 1.00 90.19 84 THR A CA 1
ATOM 612 C C . THR A 1 84 ? 8.228 -4.039 2.703 1.00 90.19 84 THR A C 1
ATOM 614 O O . THR A 1 84 ? 7.384 -4.246 3.580 1.00 90.19 84 THR A O 1
ATOM 617 N N . SER A 1 85 ? 7.973 -4.243 1.407 1.00 89.31 85 SER A N 1
ATOM 618 C CA . SER A 1 85 ? 6.680 -4.714 0.901 1.00 89.31 85 SER A CA 1
ATOM 619 C C . SER A 1 85 ? 6.421 -6.182 1.240 1.00 89.31 85 SER A C 1
ATOM 621 O O . SER A 1 85 ? 5.340 -6.499 1.735 1.00 89.31 85 SER A O 1
ATOM 623 N N . VAL A 1 86 ? 7.405 -7.067 1.043 1.00 91.00 86 VAL A N 1
ATOM 624 C CA . VAL A 1 86 ? 7.280 -8.506 1.342 1.00 91.00 86 VAL A CA 1
ATOM 625 C C . VAL A 1 86 ? 7.037 -8.733 2.832 1.00 91.00 86 VAL A C 1
ATOM 627 O O . VAL A 1 86 ? 6.085 -9.418 3.205 1.00 91.00 86 VAL A O 1
ATOM 630 N N . VAL A 1 87 ? 7.842 -8.102 3.694 1.00 89.38 87 VAL A N 1
ATOM 631 C CA . VAL A 1 87 ? 7.671 -8.205 5.152 1.00 89.38 87 VAL A CA 1
ATOM 632 C C . VAL A 1 87 ? 6.320 -7.631 5.577 1.00 89.38 87 VAL A C 1
ATOM 634 O O . VAL A 1 87 ? 5.622 -8.230 6.394 1.00 89.38 87 VAL A O 1
ATOM 637 N N . GLY A 1 88 ? 5.915 -6.496 5.002 1.00 89.06 88 GLY A N 1
ATOM 638 C CA . GLY A 1 88 ? 4.625 -5.882 5.293 1.00 89.06 88 GLY A CA 1
ATOM 639 C C . GLY A 1 88 ? 3.434 -6.767 4.910 1.00 89.06 88 GLY A C 1
ATOM 640 O O . GLY A 1 88 ? 2.511 -6.921 5.710 1.00 89.06 88 GLY A O 1
ATOM 641 N N . ALA A 1 89 ? 3.452 -7.360 3.716 1.00 87.94 89 ALA A N 1
ATOM 642 C CA . ALA A 1 89 ? 2.391 -8.244 3.237 1.00 87.94 89 ALA A CA 1
ATOM 643 C C . ALA A 1 89 ? 2.300 -9.534 4.066 1.00 87.94 89 ALA A C 1
ATOM 645 O O . ALA A 1 89 ? 1.200 -9.945 4.442 1.00 87.94 89 ALA A O 1
ATOM 646 N N . ALA A 1 90 ? 3.444 -10.132 4.409 1.00 91.06 90 ALA A N 1
ATOM 647 C CA . ALA A 1 90 ? 3.495 -11.312 5.266 1.00 91.06 90 ALA A CA 1
ATOM 648 C C . ALA A 1 90 ? 2.950 -11.010 6.667 1.00 91.06 90 ALA A C 1
ATOM 650 O O . ALA A 1 90 ? 2.122 -11.761 7.175 1.00 91.06 90 ALA A O 1
ATOM 651 N N . TYR A 1 91 ? 3.331 -9.871 7.257 1.00 87.94 91 TYR A N 1
ATOM 652 C CA . TYR A 1 91 ? 2.819 -9.450 8.561 1.00 87.94 91 TYR A CA 1
ATOM 653 C C . TYR A 1 91 ? 1.297 -9.315 8.560 1.00 87.94 91 TYR A C 1
ATOM 655 O O . TYR A 1 91 ? 0.634 -9.883 9.416 1.00 87.94 91 TYR A O 1
ATOM 663 N N . THR A 1 92 ? 0.733 -8.597 7.583 1.00 86.62 92 THR A N 1
ATOM 664 C CA . THR A 1 92 ? -0.722 -8.413 7.487 1.00 86.62 92 THR A CA 1
ATOM 665 C C . THR A 1 92 ? -1.454 -9.736 7.249 1.00 86.62 92 THR A C 1
ATOM 667 O O . THR A 1 92 ? -2.497 -9.973 7.849 1.00 86.62 92 THR A O 1
ATOM 670 N N . SER A 1 93 ? -0.900 -10.628 6.428 1.00 88.50 93 SER A N 1
ATOM 671 C CA . SER A 1 93 ? -1.517 -11.932 6.152 1.00 88.50 93 SER A CA 1
ATOM 672 C C . SER A 1 93 ? -1.529 -12.829 7.393 1.00 88.50 93 SER A C 1
ATOM 674 O O . SER A 1 93 ? -2.565 -13.387 7.753 1.00 88.50 93 SER A O 1
ATOM 676 N N . VAL A 1 94 ? -0.397 -12.927 8.098 1.00 88.44 94 VAL A N 1
ATOM 677 C CA . VAL A 1 94 ? -0.295 -13.748 9.313 1.00 88.44 94 VAL A CA 1
ATOM 678 C C . VAL A 1 94 ? -1.067 -13.121 10.472 1.00 88.44 94 VAL A C 1
ATOM 680 O O . VAL A 1 94 ? -1.652 -13.855 11.265 1.00 88.44 94 VAL A O 1
ATOM 683 N N . SER A 1 95 ? -1.163 -11.789 10.556 1.00 84.38 95 SER A N 1
ATOM 684 C CA . SER A 1 95 ? -1.997 -11.148 11.576 1.00 84.38 95 SER A CA 1
ATOM 685 C C . SER A 1 95 ? -3.480 -11.474 11.403 1.00 84.38 95 SER A C 1
ATOM 687 O O . SER A 1 95 ? -4.161 -11.678 12.399 1.00 84.38 95 SER A O 1
ATOM 689 N N . PHE A 1 96 ? -3.986 -11.607 10.172 1.00 83.56 96 PHE A N 1
ATOM 690 C CA . PHE A 1 96 ? -5.352 -12.104 9.967 1.00 83.56 96 PHE A CA 1
ATOM 691 C C . PHE A 1 96 ? -5.506 -13.564 10.406 1.00 83.56 96 PHE A C 1
ATOM 693 O O . PHE A 1 96 ? -6.486 -13.908 11.065 1.00 83.56 96 PHE A O 1
ATOM 700 N N . LEU A 1 97 ? -4.523 -14.416 10.096 1.00 84.38 97 LEU A N 1
ATOM 701 C CA . LEU A 1 97 ? -4.535 -15.819 10.520 1.00 84.38 97 LEU A CA 1
ATOM 702 C C . LEU A 1 97 ? -4.522 -15.965 12.043 1.00 84.38 97 LEU A C 1
ATOM 704 O O . LEU A 1 97 ? -5.228 -16.822 12.564 1.00 84.38 97 LEU A O 1
ATOM 708 N N . ARG A 1 98 ? -3.781 -15.115 12.761 1.00 82.62 98 ARG A N 1
ATOM 709 C CA . ARG A 1 98 ? -3.719 -15.153 14.230 1.00 82.62 98 ARG A CA 1
ATOM 710 C C . ARG A 1 98 ? -5.057 -14.796 14.885 1.00 82.62 98 ARG A C 1
ATOM 712 O O . ARG A 1 98 ? -5.408 -15.369 15.908 1.00 82.62 98 ARG A O 1
ATOM 719 N N . THR A 1 99 ? -5.831 -13.892 14.275 1.00 79.81 99 THR A N 1
ATOM 720 C CA . THR A 1 99 ? -7.179 -13.539 14.748 1.00 79.81 99 THR A CA 1
ATOM 721 C C . THR A 1 99 ? -8.179 -14.679 14.537 1.00 79.81 99 THR A C 1
ATOM 723 O O . THR A 1 99 ? -9.119 -14.811 15.314 1.00 79.81 99 THR A O 1
ATOM 726 N N . LEU A 1 100 ? -7.979 -15.514 13.511 1.00 82.44 100 LEU A N 1
ATOM 727 C CA . LEU A 1 100 ? -8.854 -16.651 13.202 1.00 82.44 100 LEU A CA 1
ATOM 728 C C . LEU A 1 100 ? -8.440 -17.947 13.919 1.00 82.44 100 LEU A C 1
ATOM 730 O O . LEU A 1 100 ? -9.298 -18.766 14.239 1.00 82.44 100 LEU A O 1
ATOM 734 N N . PHE A 1 101 ? -7.143 -18.141 14.179 1.00 83.06 101 PHE A N 1
ATOM 735 C CA . PHE A 1 101 ? -6.584 -19.375 14.730 1.00 83.06 101 PHE A CA 1
ATOM 736 C C . PHE A 1 101 ? -5.600 -19.089 15.870 1.00 83.06 101 PHE A C 1
ATOM 738 O O . PHE A 1 101 ? -4.465 -18.667 15.649 1.00 83.06 101 PHE A O 1
ATOM 745 N N . SER A 1 102 ? -5.994 -19.426 17.100 1.00 76.00 102 SER A N 1
ATOM 746 C CA . SER A 1 102 ? -5.212 -19.147 18.315 1.00 76.00 102 SER A CA 1
ATOM 747 C C . SER A 1 102 ? -3.837 -19.831 18.357 1.00 76.00 102 SER A C 1
ATOM 749 O O . SER A 1 102 ? -2.936 -19.351 19.037 1.00 76.00 102 SER A O 1
ATOM 751 N N . PHE A 1 103 ? -3.629 -20.933 17.622 1.00 80.50 103 PHE A N 1
ATOM 752 C CA . PHE A 1 103 ? -2.337 -21.637 17.607 1.00 80.50 103 PHE A CA 1
ATOM 753 C C . PHE A 1 103 ? -1.234 -20.878 16.843 1.00 80.50 103 PHE A C 1
ATOM 755 O O . PHE A 1 103 ? -0.048 -21.122 17.073 1.00 80.50 103 PHE A O 1
ATOM 762 N N . VAL A 1 104 ? -1.612 -19.957 15.947 1.00 80.12 104 VAL A N 1
ATOM 763 C CA . VAL A 1 104 ? -0.672 -19.153 15.149 1.00 80.12 104 VAL A CA 1
ATOM 764 C C . VAL A 1 104 ? 0.086 -18.164 16.037 1.00 80.12 104 VAL A C 1
ATOM 766 O O . VAL A 1 104 ? 1.257 -17.886 15.775 1.00 80.12 104 VAL A O 1
ATOM 769 N N . GLU A 1 105 ? -0.541 -17.695 17.119 1.00 78.50 105 GLU A N 1
ATOM 770 C CA . GLU A 1 105 ? 0.037 -16.722 18.054 1.00 78.50 105 GLU A CA 1
ATOM 771 C C . GLU A 1 105 ? 1.325 -17.247 18.707 1.00 78.50 105 GLU A C 1
ATOM 773 O O . GLU A 1 105 ? 2.347 -16.563 18.723 1.00 78.50 105 GLU A O 1
ATOM 778 N N . ASN A 1 106 ? 1.322 -18.514 19.136 1.00 80.62 106 ASN A N 1
ATOM 779 C CA . ASN A 1 106 ? 2.457 -19.144 19.822 1.00 80.62 106 ASN A CA 1
ATOM 780 C C . ASN A 1 106 ? 3.726 -19.237 18.954 1.00 80.62 106 ASN A C 1
ATOM 782 O O . ASN A 1 106 ? 4.832 -19.337 19.480 1.00 80.62 106 ASN A O 1
ATOM 786 N N . TYR A 1 107 ? 3.581 -19.189 17.626 1.00 86.56 107 TYR A N 1
ATOM 787 C CA . TYR A 1 107 ? 4.683 -19.316 16.668 1.00 86.56 107 TYR A CA 1
ATOM 788 C C . TYR A 1 107 ? 4.658 -18.216 15.599 1.00 86.56 107 TYR A C 1
ATOM 790 O O . TYR A 1 107 ? 5.082 -18.431 14.462 1.00 86.56 107 TYR A O 1
ATOM 798 N N . TYR A 1 108 ? 4.188 -17.017 15.953 1.00 83.06 108 TYR A N 1
ATOM 799 C CA . TYR A 1 108 ? 3.915 -15.926 15.010 1.00 83.06 108 TYR A CA 1
ATOM 800 C C . TYR A 1 108 ? 5.084 -15.604 14.059 1.00 83.06 108 TYR A C 1
ATOM 802 O O . TYR A 1 108 ? 4.911 -15.501 12.842 1.00 83.06 108 TYR A O 1
ATOM 810 N N . ARG A 1 109 ? 6.317 -15.525 14.584 1.00 87.31 109 ARG A N 1
ATOM 811 C CA . ARG A 1 109 ? 7.523 -15.286 13.768 1.00 87.31 109 ARG A CA 1
ATOM 812 C C . ARG A 1 109 ? 7.791 -16.426 12.778 1.00 87.31 109 ARG A C 1
ATOM 814 O O . ARG A 1 109 ? 8.175 -16.155 11.642 1.00 87.31 109 ARG A O 1
ATOM 821 N N . ALA A 1 110 ? 7.593 -17.676 13.194 1.00 88.94 110 ALA A N 1
ATOM 822 C CA . ALA A 1 110 ? 7.791 -18.834 12.326 1.00 88.94 110 ALA A CA 1
ATOM 823 C C . ALA A 1 110 ? 6.764 -18.847 11.186 1.00 88.94 110 ALA A C 1
ATOM 825 O O . ALA A 1 110 ? 7.131 -19.113 10.044 1.00 88.94 110 ALA A O 1
ATOM 826 N N . TRP A 1 111 ? 5.515 -18.460 11.465 1.00 90.75 111 TRP A N 1
ATOM 827 C CA . TRP A 1 111 ? 4.471 -18.315 10.449 1.00 90.75 111 TRP A CA 1
ATOM 828 C C . TRP A 1 111 ? 4.777 -17.221 9.425 1.00 90.75 111 TRP A C 1
ATOM 830 O O . TRP A 1 111 ? 4.575 -17.446 8.235 1.00 90.75 111 TRP A O 1
ATOM 840 N N . ILE A 1 112 ? 5.326 -16.074 9.842 1.00 90.00 112 ILE A N 1
ATOM 841 C CA . ILE A 1 112 ? 5.763 -15.021 8.905 1.00 90.00 112 ILE A CA 1
ATOM 842 C C . ILE A 1 112 ? 6.873 -15.535 7.985 1.00 90.00 112 ILE A C 1
ATOM 844 O O . ILE A 1 112 ? 6.787 -15.370 6.769 1.00 90.00 112 ILE A O 1
ATOM 848 N N . ILE A 1 113 ? 7.902 -16.173 8.550 1.00 92.50 113 ILE A N 1
ATOM 849 C CA . ILE A 1 113 ? 9.016 -16.716 7.761 1.00 92.50 113 ILE A CA 1
ATOM 850 C C . ILE A 1 113 ? 8.503 -17.799 6.805 1.00 92.50 113 ILE A C 1
ATOM 852 O O . ILE A 1 113 ? 8.807 -17.753 5.615 1.00 92.50 113 ILE A O 1
ATOM 856 N N . GLY A 1 114 ? 7.671 -18.721 7.295 1.00 93.31 114 GLY A N 1
ATOM 857 C CA . GLY A 1 114 ? 7.044 -19.763 6.486 1.00 93.31 114 GLY A CA 1
ATOM 858 C C . GLY A 1 114 ? 6.218 -19.188 5.337 1.00 93.31 114 GLY A C 1
ATOM 859 O O . GLY A 1 114 ? 6.376 -19.620 4.199 1.00 93.31 114 GLY A O 1
ATOM 860 N N . PHE A 1 115 ?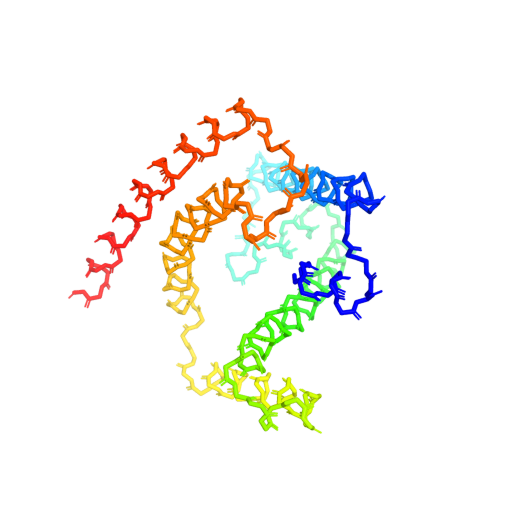 5.413 -18.153 5.596 1.00 91.81 115 PHE A N 1
ATOM 861 C CA . PHE A 1 115 ? 4.620 -17.479 4.568 1.00 91.81 115 PHE A CA 1
ATOM 862 C C . PHE A 1 115 ? 5.499 -16.875 3.464 1.00 91.81 115 PHE A C 1
ATOM 864 O O . PHE A 1 115 ? 5.190 -17.027 2.281 1.00 91.81 115 PHE A O 1
ATOM 871 N N . ILE A 1 116 ? 6.617 -16.233 3.828 1.00 93.06 116 ILE A N 1
ATOM 872 C CA . ILE A 1 116 ? 7.570 -15.666 2.860 1.00 93.06 116 ILE A CA 1
ATOM 873 C C . ILE A 1 116 ? 8.236 -16.775 2.039 1.00 93.06 116 ILE A C 1
ATOM 875 O O . ILE A 1 116 ? 8.288 -16.671 0.812 1.00 93.06 116 ILE A O 1
ATOM 879 N N . VAL A 1 117 ? 8.720 -17.839 2.687 1.00 95.00 117 VAL A N 1
ATOM 880 C CA . VAL A 1 117 ? 9.400 -18.959 2.012 1.00 95.00 117 VAL A CA 1
ATOM 881 C C . VAL A 1 117 ? 8.455 -19.661 1.040 1.00 95.00 117 VAL A C 1
ATOM 883 O O . VAL A 1 117 ? 8.816 -19.873 -0.118 1.00 95.00 117 VAL A O 1
ATOM 886 N N . VAL A 1 118 ? 7.228 -19.963 1.470 1.00 93.31 118 VAL A N 1
ATOM 887 C CA . VAL A 1 118 ? 6.211 -20.607 0.629 1.00 93.31 118 VAL A CA 1
ATOM 888 C C . VAL A 1 118 ? 5.835 -19.709 -0.547 1.00 93.31 118 VAL A C 1
ATOM 890 O O . VAL A 1 118 ? 5.876 -20.161 -1.688 1.00 93.31 118 VAL A O 1
ATOM 893 N N . SER A 1 119 ? 5.548 -18.426 -0.304 1.00 90.00 119 SER A N 1
ATOM 894 C CA . SER A 1 119 ? 5.194 -17.479 -1.372 1.00 90.00 119 SER A CA 1
ATOM 895 C C . SER A 1 119 ? 6.320 -17.326 -2.397 1.00 90.00 119 SER A C 1
ATOM 897 O O . SER A 1 119 ? 6.070 -17.319 -3.601 1.00 90.00 119 SER A O 1
ATOM 899 N N . THR A 1 120 ? 7.570 -17.258 -1.928 1.00 90.75 120 THR A N 1
ATOM 900 C CA . THR A 1 120 ? 8.755 -17.178 -2.794 1.00 90.75 120 THR A CA 1
ATOM 901 C C . THR A 1 120 ? 8.914 -18.450 -3.620 1.00 90.75 120 THR A C 1
ATOM 903 O O . THR A 1 120 ? 9.133 -18.363 -4.822 1.00 90.75 120 THR A O 1
ATOM 906 N N . THR A 1 121 ? 8.737 -19.623 -3.006 1.00 91.81 121 THR A N 1
ATOM 907 C CA . THR A 1 121 ? 8.831 -20.923 -3.689 1.00 91.81 121 THR A CA 1
ATOM 908 C C . THR A 1 121 ? 7.754 -21.074 -4.762 1.00 91.81 121 THR A C 1
ATOM 910 O O . THR A 1 121 ? 8.036 -21.504 -5.875 1.00 91.81 121 THR A O 1
ATOM 913 N N . ILE A 1 122 ? 6.514 -20.676 -4.466 1.00 89.00 122 ILE A N 1
ATOM 914 C CA . ILE A 1 122 ? 5.427 -20.692 -5.454 1.00 89.00 122 ILE A CA 1
ATOM 915 C C . ILE A 1 122 ? 5.773 -19.770 -6.626 1.00 89.00 122 ILE A C 1
ATOM 917 O O . ILE A 1 122 ? 5.627 -20.162 -7.783 1.00 89.00 122 ILE A O 1
ATOM 921 N N . LEU A 1 123 ? 6.265 -18.561 -6.345 1.00 85.69 123 LEU A N 1
ATOM 922 C CA . LEU A 1 123 ? 6.626 -17.602 -7.385 1.00 85.69 123 LEU A CA 1
ATOM 923 C C . LEU A 1 123 ? 7.760 -18.120 -8.284 1.00 85.69 123 LEU A C 1
ATOM 925 O O . LEU A 1 123 ? 7.672 -17.973 -9.504 1.00 85.69 123 LEU A O 1
ATOM 929 N N . THR A 1 124 ? 8.797 -18.735 -7.705 1.00 88.19 124 THR A N 1
ATOM 930 C CA . THR A 1 124 ? 9.939 -19.266 -8.466 1.00 88.19 124 THR A CA 1
ATOM 931 C C . THR A 1 124 ? 9.573 -20.490 -9.301 1.00 88.19 124 THR A C 1
ATOM 933 O O . THR A 1 124 ? 10.103 -20.635 -10.398 1.00 88.19 124 THR A O 1
ATOM 936 N N . VAL A 1 125 ? 8.651 -21.337 -8.830 1.00 89.25 125 VAL A N 1
ATOM 937 C CA . VAL A 1 125 ? 8.201 -22.533 -9.564 1.00 89.25 125 VAL A CA 1
ATOM 938 C C . VAL A 1 125 ? 7.194 -22.189 -10.668 1.00 89.25 125 VAL A C 1
ATOM 940 O O . VAL A 1 125 ? 7.285 -22.732 -11.765 1.00 89.25 125 VAL A O 1
ATOM 943 N N . VAL A 1 126 ? 6.236 -21.290 -10.411 1.00 85.06 126 VAL A N 1
ATOM 944 C CA . VAL A 1 126 ? 5.179 -20.946 -11.383 1.00 85.06 126 VAL A CA 1
ATOM 945 C C . VAL A 1 126 ? 5.696 -20.027 -12.495 1.00 85.06 126 VAL A C 1
ATOM 947 O O . VAL A 1 126 ? 5.238 -20.123 -13.631 1.00 85.06 126 VAL A O 1
ATOM 950 N N . GLY A 1 127 ? 6.625 -19.111 -12.193 1.00 77.19 127 GLY A N 1
ATOM 951 C CA . GLY A 1 127 ? 7.294 -18.280 -13.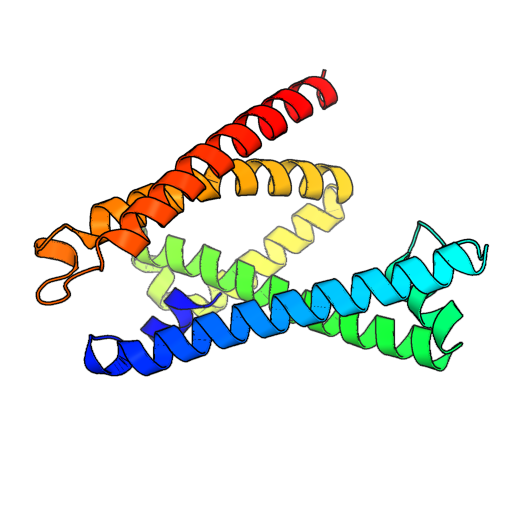203 1.00 77.19 127 GLY A CA 1
ATOM 952 C C . GLY A 1 127 ? 6.393 -17.292 -13.965 1.00 77.19 127 GLY A C 1
ATOM 953 O O . GLY A 1 127 ? 6.791 -16.800 -15.017 1.00 77.19 127 GLY A O 1
ATOM 954 N N . GLN A 1 128 ? 5.190 -16.971 -13.463 1.00 81.69 128 GLN A N 1
ATOM 955 C CA . GLN A 1 128 ? 4.234 -16.052 -14.115 1.00 81.69 128 GLN A CA 1
ATOM 956 C C . GLN A 1 128 ? 3.968 -14.767 -13.296 1.00 81.69 128 GLN A C 1
ATOM 958 O O . GLN A 1 128 ? 2.821 -14.489 -12.931 1.00 81.69 128 GLN A O 1
ATOM 963 N N . PRO A 1 129 ? 4.995 -13.938 -13.019 1.00 80.12 129 PRO A N 1
ATOM 964 C CA . PRO A 1 129 ? 4.866 -12.765 -12.151 1.00 80.12 129 PRO A CA 1
ATOM 965 C C . PRO A 1 129 ? 3.869 -11.731 -12.686 1.00 80.12 129 PRO A C 1
ATOM 967 O O . PRO A 1 129 ? 3.115 -11.155 -11.911 1.00 80.12 129 PRO A O 1
ATOM 970 N N . VAL A 1 130 ? 3.808 -11.528 -14.0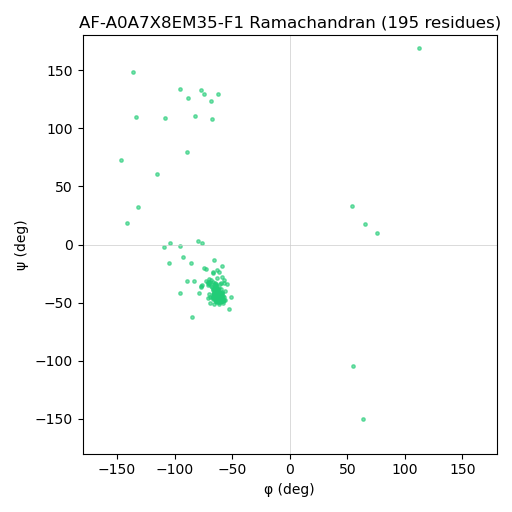07 1.00 80.62 130 VAL A N 1
ATOM 971 C CA . VAL A 1 130 ? 2.900 -10.545 -14.625 1.00 80.62 130 VAL A CA 1
ATOM 972 C C . VAL A 1 130 ? 1.435 -10.942 -14.438 1.00 80.62 130 VAL A C 1
ATOM 974 O O . VAL A 1 130 ? 0.617 -10.112 -14.052 1.00 80.62 130 VAL A O 1
ATOM 977 N N . LYS A 1 131 ? 1.093 -12.220 -14.643 1.00 81.19 131 LYS A N 1
ATOM 978 C CA . LYS A 1 131 ? -0.278 -12.712 -14.434 1.00 81.19 131 LYS A CA 1
ATOM 979 C C . LYS A 1 131 ? -0.675 -12.634 -12.962 1.00 81.19 131 LYS A C 1
ATOM 981 O O . LYS A 1 131 ? -1.771 -12.175 -12.660 1.00 81.19 131 LYS A O 1
ATOM 986 N N . LEU A 1 132 ? 0.232 -13.009 -12.055 1.00 83.19 132 LEU A N 1
ATOM 987 C CA . LEU A 1 132 ? 0.018 -12.862 -10.613 1.00 83.19 132 LEU A CA 1
ATOM 988 C C . LEU A 1 132 ? -0.207 -11.395 -10.224 1.00 83.19 132 LEU A C 1
ATOM 990 O O . LEU A 1 132 ? -1.111 -11.114 -9.444 1.00 83.19 132 LEU A O 1
ATOM 994 N N . LEU A 1 133 ? 0.553 -10.463 -10.806 1.00 83.56 133 LEU A N 1
ATOM 995 C CA . LEU A 1 133 ? 0.395 -9.026 -10.577 1.00 83.56 133 LEU A CA 1
ATOM 996 C C . LEU A 1 133 ? -0.969 -8.511 -11.063 1.00 83.56 133 LEU A C 1
ATOM 998 O O . LEU A 1 133 ? -1.624 -7.758 -10.347 1.00 83.56 133 LEU A O 1
ATOM 1002 N N . ILE A 1 134 ? -1.416 -8.937 -12.250 1.00 82.62 134 ILE A N 1
ATOM 1003 C CA . ILE A 1 134 ? -2.721 -8.558 -12.817 1.00 82.62 134 ILE A CA 1
ATOM 1004 C C . ILE A 1 134 ? -3.864 -9.081 -11.937 1.00 82.62 134 ILE A C 1
ATOM 1006 O O . ILE A 1 134 ? -4.756 -8.320 -11.553 1.00 82.62 134 ILE A O 1
ATOM 1010 N N . VAL A 1 135 ? -3.817 -10.363 -11.564 1.00 83.50 135 VAL A N 1
ATOM 1011 C CA . VAL A 1 135 ? -4.828 -10.981 -10.695 1.00 83.50 135 VAL A CA 1
ATOM 1012 C C . VAL A 1 135 ? -4.844 -10.301 -9.327 1.00 83.50 135 VAL A C 1
ATOM 1014 O O . VAL A 1 135 ? -5.903 -9.857 -8.886 1.00 83.50 135 VAL A O 1
ATOM 1017 N N . ALA A 1 136 ? -3.685 -10.131 -8.687 1.00 83.88 136 ALA A N 1
ATOM 1018 C CA . ALA A 1 136 ? -3.578 -9.445 -7.403 1.00 83.88 136 ALA A CA 1
ATOM 1019 C C . ALA A 1 136 ? -4.106 -8.002 -7.467 1.00 83.88 136 ALA A C 1
ATOM 1021 O O . ALA A 1 136 ? -4.814 -7.570 -6.559 1.00 83.88 136 ALA A O 1
ATOM 1022 N N . GLY A 1 137 ? -3.817 -7.272 -8.550 1.00 83.69 137 GLY A N 1
ATOM 1023 C CA . GLY A 1 137 ? -4.316 -5.915 -8.775 1.00 83.69 137 GLY A CA 1
ATOM 1024 C C . GLY A 1 137 ? -5.843 -5.845 -8.806 1.00 83.69 137 GLY A C 1
ATOM 1025 O O . GLY A 1 137 ? -6.437 -4.997 -8.143 1.00 83.69 137 GLY A O 1
ATOM 1026 N N . SER A 1 138 ? -6.484 -6.773 -9.514 1.00 83.50 138 SER A N 1
ATOM 1027 C CA . SER A 1 138 ? -7.949 -6.826 -9.595 1.00 83.50 138 SER A CA 1
ATOM 1028 C C . SER A 1 138 ? -8.634 -7.243 -8.310 1.00 83.50 138 SER A C 1
ATOM 1030 O O . SER A 1 138 ? -9.600 -6.602 -7.902 1.00 83.50 138 SER A O 1
ATOM 1032 N N . LEU A 1 139 ? -8.094 -8.253 -7.624 1.00 86.06 139 LEU A N 1
ATOM 1033 C CA . LEU A 1 139 ? -8.575 -8.645 -6.306 1.00 86.06 139 LEU A CA 1
ATOM 1034 C C . LEU A 1 139 ? -8.452 -7.475 -5.330 1.00 86.06 139 LEU A C 1
ATOM 1036 O O . LEU A 1 139 ? -9.404 -7.179 -4.617 1.00 86.06 139 LEU A O 1
ATOM 1040 N N . ASN A 1 140 ? -7.339 -6.739 -5.354 1.00 85.19 140 ASN A N 1
ATOM 1041 C CA . ASN A 1 140 ? -7.175 -5.544 -4.529 1.00 85.19 140 ASN A CA 1
ATOM 1042 C C . ASN A 1 140 ? -8.204 -4.446 -4.871 1.00 85.19 140 ASN A C 1
ATOM 1044 O O . ASN A 1 140 ? -8.746 -3.808 -3.969 1.00 85.19 140 ASN A O 1
ATOM 1048 N N . GLY A 1 141 ? -8.526 -4.266 -6.157 1.00 83.56 141 GLY A N 1
ATOM 1049 C CA . GLY A 1 141 ? -9.588 -3.362 -6.609 1.00 83.56 141 GLY A CA 1
ATOM 1050 C C . GLY A 1 141 ? -10.976 -3.725 -6.067 1.00 83.56 141 GLY A C 1
ATOM 1051 O O . GLY A 1 141 ? -11.763 -2.832 -5.768 1.00 83.56 141 GLY A O 1
ATOM 1052 N N . LEU A 1 142 ? -11.258 -5.018 -5.883 1.00 86.50 142 LEU A N 1
ATOM 1053 C CA . LEU A 1 142 ? -12.511 -5.523 -5.307 1.00 86.50 142 LEU A CA 1
ATOM 1054 C C . LEU A 1 142 ? -12.527 -5.510 -3.769 1.00 86.50 142 LEU A C 1
ATOM 1056 O O . LEU A 1 142 ? -13.577 -5.315 -3.160 1.00 86.50 142 LEU A O 1
ATOM 1060 N N . ILE A 1 143 ? -11.373 -5.694 -3.127 1.00 89.31 143 ILE A N 1
ATOM 1061 C CA . ILE A 1 143 ? -11.242 -5.693 -1.662 1.00 89.31 143 ILE A CA 1
ATOM 1062 C C . ILE A 1 143 ? -11.423 -4.281 -1.083 1.00 89.31 143 ILE A C 1
ATOM 1064 O O . ILE A 1 143 ? -11.983 -4.125 0.004 1.00 89.31 143 ILE A O 1
ATOM 1068 N N . LEU A 1 144 ? -10.974 -3.240 -1.790 1.00 89.62 144 LEU A N 1
ATOM 1069 C CA . LEU A 1 144 ? -11.088 -1.837 -1.368 1.00 89.62 144 LEU A CA 1
ATOM 1070 C C . LEU A 1 144 ? -12.516 -1.393 -0.984 1.00 89.62 144 LEU A C 1
ATOM 1072 O O . LEU A 1 144 ? -12.688 -0.937 0.147 1.00 89.62 144 LEU A O 1
ATOM 1076 N N . PRO A 1 145 ? -13.548 -1.533 -1.840 1.00 92.75 145 PRO A N 1
ATOM 1077 C CA . PRO A 1 145 ? -14.908 -1.115 -1.494 1.00 92.75 145 PRO A CA 1
ATOM 1078 C C . PRO A 1 145 ? -15.496 -1.927 -0.334 1.00 92.75 145 PRO A C 1
ATOM 1080 O O . PRO A 1 145 ? -16.187 -1.366 0.513 1.00 92.75 145 PRO A O 1
ATOM 1083 N N . LEU A 1 146 ? -15.187 -3.227 -0.256 1.00 92.75 146 LEU A N 1
ATOM 1084 C CA . LEU A 1 146 ? -15.641 -4.093 0.835 1.00 92.75 146 LEU A CA 1
ATOM 1085 C C . LEU A 1 146 ? -15.016 -3.677 2.169 1.00 92.75 146 LEU A C 1
ATOM 1087 O O . LEU A 1 146 ? -15.723 -3.458 3.148 1.00 92.75 146 LEU A O 1
ATOM 1091 N N . SER A 1 147 ? -13.692 -3.528 2.203 1.00 91.56 147 SER A N 1
ATOM 1092 C CA . SER A 1 147 ? -12.967 -3.131 3.413 1.00 91.56 147 SER A CA 1
ATOM 1093 C C . SER A 1 147 ? -13.375 -1.737 3.892 1.00 91.56 147 SER A C 1
ATOM 1095 O O . SER A 1 147 ? -13.717 -1.576 5.063 1.00 91.56 147 SER A O 1
ATOM 1097 N N . LEU A 1 148 ? -13.415 -0.746 2.996 1.00 93.62 148 LEU A N 1
ATOM 1098 C CA . LEU A 1 148 ? -13.818 0.615 3.342 1.00 93.62 148 LEU A CA 1
ATOM 1099 C C . LEU A 1 148 ? -15.289 0.681 3.774 1.00 93.62 148 LEU A C 1
ATOM 1101 O O . LEU A 1 148 ? -15.592 1.328 4.773 1.00 93.62 148 LEU A O 1
ATOM 1105 N N . GLY A 1 149 ? -16.189 -0.023 3.083 1.00 94.88 149 GLY A N 1
ATOM 1106 C CA . GLY A 1 149 ? -17.601 -0.109 3.458 1.00 94.88 149 GLY A CA 1
ATOM 1107 C C . GLY A 1 149 ? -17.795 -0.697 4.857 1.00 94.88 149 GLY A C 1
ATOM 1108 O O . GLY A 1 149 ? -18.504 -0.116 5.678 1.00 94.88 149 GLY A O 1
ATOM 1109 N N . CYS A 1 150 ? -17.102 -1.795 5.175 1.00 94.19 150 CYS A N 1
ATOM 1110 C CA . CYS A 1 150 ? -17.116 -2.382 6.516 1.00 94.19 150 CYS A CA 1
ATOM 1111 C C . CYS A 1 150 ? -16.614 -1.401 7.585 1.00 94.19 150 CYS A C 1
ATOM 1113 O O . CYS A 1 150 ? -17.235 -1.292 8.641 1.00 94.19 150 CYS A O 1
ATOM 1115 N N . VAL A 1 151 ? -15.530 -0.664 7.316 1.00 92.88 151 VAL A N 1
ATOM 1116 C CA . VAL A 1 151 ? -14.985 0.332 8.255 1.00 92.88 151 VAL A CA 1
ATOM 1117 C C . VAL A 1 151 ? -15.954 1.497 8.463 1.00 92.88 151 VAL A C 1
ATOM 1119 O O . VAL A 1 151 ? -16.171 1.897 9.603 1.00 92.88 151 VAL A O 1
ATOM 1122 N N . LEU A 1 152 ? -16.585 2.011 7.403 1.00 94.44 152 LEU A N 1
ATOM 1123 C CA . LEU A 1 152 ? -17.574 3.091 7.508 1.00 94.44 152 LEU A CA 1
ATOM 1124 C C . LEU A 1 152 ? -18.809 2.662 8.300 1.00 94.44 152 LEU A C 1
ATOM 1126 O O . LEU A 1 152 ? -19.300 3.426 9.123 1.00 94.44 152 LEU A O 1
ATOM 1130 N N . LEU A 1 153 ? -19.296 1.436 8.095 1.00 93.25 153 LEU A N 1
ATOM 1131 C CA . LEU A 1 153 ? -20.395 0.889 8.893 1.00 93.25 153 LEU A CA 1
ATOM 1132 C C . LEU A 1 153 ? -19.981 0.691 10.357 1.00 93.25 153 LEU A C 1
ATOM 1134 O O . LEU A 1 153 ? -20.748 1.010 11.266 1.00 93.25 153 LEU A O 1
ATOM 1138 N N . ALA A 1 154 ? -18.765 0.194 10.595 1.00 92.50 154 ALA A N 1
ATOM 1139 C CA . ALA A 1 154 ? -18.222 0.018 11.937 1.00 92.50 154 ALA A CA 1
ATOM 1140 C C . ALA A 1 154 ? -18.039 1.355 12.669 1.00 92.50 154 ALA A C 1
ATOM 1142 O O . ALA A 1 154 ? -18.302 1.407 13.866 1.00 92.50 154 ALA A O 1
ATOM 1143 N N . ALA A 1 155 ? -17.694 2.436 11.959 1.00 91.12 155 ALA A N 1
ATOM 1144 C CA . ALA A 1 155 ? -17.488 3.775 12.517 1.00 91.12 155 ALA A CA 1
ATOM 1145 C C . ALA A 1 155 ? -18.722 4.356 13.244 1.00 91.12 155 ALA A C 1
ATOM 1147 O O . ALA A 1 155 ? -18.576 5.276 14.045 1.00 91.12 155 ALA A O 1
ATOM 1148 N N . TYR A 1 156 ? -19.922 3.814 12.996 1.00 89.81 156 TYR A N 1
ATOM 1149 C CA . TYR A 1 156 ? -21.175 4.220 13.650 1.00 89.81 156 TYR A CA 1
ATOM 1150 C C . TYR A 1 156 ? -21.726 3.189 14.641 1.00 89.81 156 TYR A C 1
ATOM 1152 O O . TYR A 1 156 ? -22.745 3.434 15.291 1.00 89.81 156 TYR A O 1
ATOM 1160 N N . LYS A 1 157 ? -21.074 2.031 14.792 1.00 91.19 157 LYS A N 1
ATOM 1161 C CA . LYS A 1 157 ? -21.475 1.036 15.789 1.00 91.19 157 LYS A CA 1
ATOM 1162 C C . LYS A 1 157 ? -20.905 1.412 17.154 1.00 91.19 157 LYS A C 1
ATOM 1164 O O . LYS A 1 157 ? -19.708 1.261 17.388 1.00 91.19 157 LYS A O 1
ATOM 1169 N N . LYS A 1 158 ? -21.780 1.818 18.083 1.00 85.56 158 LYS A N 1
ATOM 1170 C CA . LYS A 1 158 ? -21.409 2.145 19.475 1.00 85.56 158 LYS A CA 1
ATOM 1171 C C . LYS A 1 158 ? -20.660 1.011 20.182 1.00 85.56 158 LYS A C 1
ATOM 1173 O O . LYS A 1 158 ? -19.753 1.281 20.954 1.00 85.56 158 LYS A O 1
ATOM 1178 N N . GLU A 1 159 ? -20.992 -0.242 19.874 1.00 88.38 159 GLU A N 1
ATOM 1179 C CA . GLU A 1 159 ? -20.301 -1.425 20.412 1.00 88.38 159 GLU A CA 1
ATOM 1180 C C . GLU A 1 159 ? -18.821 -1.504 20.003 1.00 88.38 159 GLU A C 1
ATOM 1182 O O . GLU A 1 159 ? -18.014 -2.061 20.739 1.00 88.38 159 GLU A O 1
ATOM 1187 N N . VAL A 1 160 ? -18.460 -0.947 18.842 1.00 86.25 160 VAL A N 1
ATOM 1188 C CA . VAL A 1 160 ? -17.094 -0.990 18.293 1.00 86.25 160 VAL A CA 1
ATOM 1189 C C . VAL A 1 160 ? -16.315 0.273 18.654 1.00 86.25 160 VAL A C 1
ATOM 1191 O O . VAL A 1 160 ? -15.134 0.207 18.975 1.00 86.25 160 VAL A O 1
ATOM 1194 N N . VAL A 1 161 ? -16.975 1.427 18.570 1.00 85.31 161 VAL A N 1
ATOM 1195 C CA . VAL A 1 161 ? -16.337 2.753 18.561 1.00 85.31 161 VAL A CA 1
ATOM 1196 C C . VAL A 1 161 ? -16.484 3.491 19.896 1.00 85.31 161 VAL A C 1
ATOM 1198 O O . VAL A 1 161 ? -15.742 4.429 20.169 1.00 85.31 161 VAL A O 1
ATOM 1201 N N . GLN A 1 162 ? -17.405 3.040 20.750 1.00 85.56 162 GLN A N 1
ATOM 1202 C CA . GLN A 1 162 ? -17.661 3.583 22.083 1.00 85.56 162 GLN A CA 1
ATOM 1203 C C . GLN A 1 162 ? -17.958 5.094 22.074 1.00 85.56 162 GLN A C 1
ATOM 1205 O O . GLN A 1 162 ? -19.070 5.479 21.708 1.00 85.56 162 GLN A O 1
ATOM 1210 N N . ASN A 1 163 ? -17.006 5.935 22.491 1.00 86.12 163 ASN A N 1
ATOM 1211 C CA . ASN A 1 163 ? -17.209 7.373 22.700 1.00 86.12 163 ASN A CA 1
ATOM 1212 C C . ASN A 1 163 ? -16.864 8.227 21.467 1.00 86.12 163 ASN A C 1
ATOM 1214 O O . ASN A 1 163 ? -17.223 9.407 21.421 1.00 86.12 163 ASN A O 1
ATOM 1218 N N . TYR A 1 164 ? -16.235 7.645 20.444 1.00 86.12 164 TY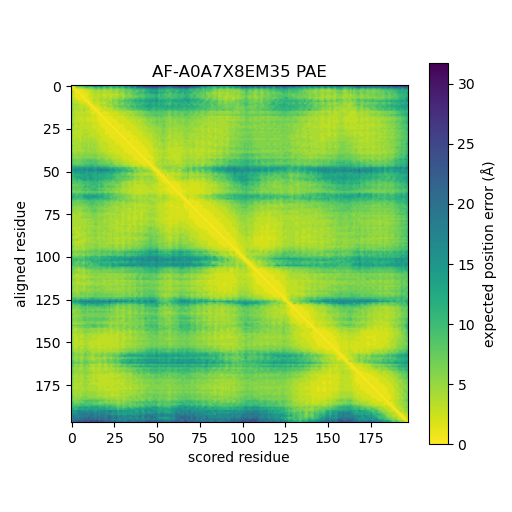R A N 1
ATOM 1219 C CA . TYR A 1 164 ? -15.792 8.391 19.276 1.00 86.12 164 TYR A CA 1
ATOM 1220 C C . TYR A 1 164 ? -16.960 8.709 18.336 1.00 86.12 164 TYR A C 1
ATOM 1222 O O . TYR A 1 164 ? -17.762 7.852 17.962 1.00 86.12 164 TYR A O 1
ATOM 1230 N N . VAL A 1 165 ? -17.032 9.970 17.908 1.00 86.12 165 VAL A N 1
ATOM 1231 C CA . VAL A 1 165 ? -18.045 10.456 16.966 1.00 86.12 165 VAL A CA 1
ATOM 1232 C C . VAL A 1 165 ? -17.382 10.729 15.623 1.00 86.12 165 VAL A C 1
ATOM 1234 O O . VAL A 1 165 ? -16.633 11.694 15.466 1.00 86.12 165 VAL A O 1
ATOM 1237 N N . HIS A 1 166 ? -17.669 9.881 14.634 1.00 89.31 166 HIS A N 1
ATOM 1238 C CA . HIS A 1 166 ? -17.106 10.043 13.299 1.00 89.31 166 HIS A CA 1
ATOM 1239 C C . HIS A 1 166 ? -17.787 11.200 12.533 1.00 89.31 166 HIS A C 1
ATOM 1241 O O . HIS A 1 166 ? -19.021 11.232 12.448 1.00 89.31 166 HIS A O 1
ATOM 1247 N N . PRO A 1 167 ? -17.029 12.152 11.948 1.00 92.62 167 PRO A N 1
ATOM 1248 C CA . PRO A 1 167 ? -17.612 13.290 11.240 1.00 92.62 167 PRO A CA 1
ATOM 1249 C C . PRO A 1 167 ? -18.448 12.876 10.022 1.00 92.62 167 PRO A C 1
ATOM 1251 O O . PRO A 1 167 ? -17.973 12.176 9.130 1.00 92.62 167 PRO A O 1
ATOM 1254 N N . MET A 1 168 ? -19.677 13.395 9.926 1.00 92.06 168 MET A N 1
ATOM 1255 C CA . MET A 1 168 ? -20.629 13.016 8.870 1.00 92.06 168 MET A CA 1
ATOM 1256 C C . MET A 1 168 ? -20.122 13.307 7.448 1.00 92.06 168 MET A C 1
ATOM 1258 O O . MET A 1 168 ? -20.402 12.555 6.515 1.00 92.06 168 MET A O 1
ATOM 1262 N N . TRP A 1 169 ? -19.339 14.373 7.272 1.00 94.38 169 TRP A N 1
ATOM 1263 C CA . TRP A 1 169 ? -18.758 14.721 5.974 1.00 94.38 169 TRP A CA 1
ATOM 1264 C C . TRP A 1 169 ? -17.704 13.700 5.515 1.00 94.38 169 TRP A C 1
ATOM 1266 O O . TRP A 1 169 ? -17.652 13.376 4.329 1.00 94.38 169 TRP A O 1
ATOM 1276 N N . MET A 1 170 ? -16.911 13.139 6.440 1.00 92.62 170 MET A N 1
ATOM 1277 C CA . MET A 1 170 ? -15.927 12.094 6.124 1.00 92.62 170 MET A CA 1
ATOM 1278 C C . MET A 1 170 ? -16.628 10.812 5.689 1.00 92.62 170 MET A C 1
ATOM 1280 O O . MET A 1 170 ? -16.205 10.178 4.728 1.00 92.62 170 MET A O 1
ATOM 1284 N N . THR A 1 171 ? -17.743 10.479 6.334 1.00 93.69 171 THR A N 1
ATOM 1285 C CA . THR A 1 171 ? -18.588 9.342 5.960 1.00 93.69 171 THR A CA 1
ATOM 1286 C C . THR A 1 171 ? -19.210 9.511 4.587 1.00 93.69 171 THR A C 1
ATOM 1288 O O . THR A 1 171 ? -19.189 8.574 3.792 1.00 93.69 171 THR A O 1
ATOM 1291 N N . ALA A 1 172 ? -19.746 10.697 4.287 1.00 94.88 172 ALA A N 1
ATOM 1292 C CA . ALA A 1 172 ? -20.322 10.984 2.978 1.00 94.88 172 ALA A CA 1
ATOM 1293 C C . ALA A 1 172 ? -19.269 10.825 1.869 1.00 94.88 172 ALA A C 1
ATOM 1295 O O . ALA A 1 172 ? -19.498 10.099 0.903 1.00 94.88 172 ALA A O 1
ATOM 1296 N N . LEU A 1 173 ? -18.083 11.420 2.047 1.00 96.06 173 LEU A N 1
ATOM 1297 C CA . LEU A 1 173 ? -16.962 11.242 1.118 1.00 96.06 173 LEU A CA 1
ATOM 1298 C C . LEU A 1 173 ? -16.495 9.783 1.046 1.00 96.06 173 LEU A C 1
ATOM 1300 O O . LEU A 1 173 ? -16.197 9.284 -0.036 1.00 96.06 173 LEU A O 1
ATOM 1304 N N . GLY A 1 174 ? -16.474 9.082 2.178 1.00 94.44 174 GLY A N 1
ATOM 1305 C CA . GLY A 1 174 ? -16.143 7.665 2.249 1.00 94.44 174 GLY A CA 1
ATOM 1306 C C . GLY A 1 174 ? -17.069 6.822 1.377 1.00 94.44 174 GLY A C 1
ATOM 1307 O O . GLY A 1 174 ? -16.589 6.033 0.568 1.00 94.44 174 GLY A O 1
ATOM 1308 N N . TRP A 1 175 ? -18.384 7.029 1.468 1.00 96.00 175 TRP A N 1
ATOM 1309 C CA . TRP A 1 175 ? -19.358 6.318 0.636 1.00 96.00 175 TRP A CA 1
ATOM 1310 C C . TRP A 1 175 ? -19.237 6.654 -0.849 1.00 96.00 175 TRP A C 1
ATOM 1312 O O . TRP A 1 175 ? -19.351 5.752 -1.678 1.00 96.00 175 TRP A O 1
ATOM 1322 N N . VAL A 1 176 ? -18.931 7.909 -1.196 1.00 96.56 176 VAL A N 1
ATOM 1323 C CA . VAL A 1 176 ? -18.605 8.285 -2.583 1.00 96.56 176 VAL A CA 1
ATOM 1324 C C . VAL A 1 176 ? -17.417 7.463 -3.095 1.00 96.56 176 VAL A C 1
ATOM 1326 O O . VAL A 1 176 ? -17.486 6.897 -4.187 1.00 96.56 176 VAL A O 1
ATOM 1329 N N . ILE A 1 177 ? -16.356 7.321 -2.293 1.00 94.88 177 ILE A N 1
ATOM 1330 C CA . ILE A 1 177 ? -15.190 6.499 -2.650 1.00 94.88 177 ILE A CA 1
ATOM 1331 C C . ILE A 1 177 ? -15.555 5.012 -2.736 1.00 94.88 177 ILE A C 1
ATOM 1333 O O . ILE A 1 177 ? -15.085 4.337 -3.650 1.00 94.88 177 ILE A O 1
ATOM 1337 N N . VAL A 1 178 ? -16.402 4.484 -1.847 1.00 95.62 178 VAL A N 1
ATOM 1338 C CA . VAL A 1 178 ? -16.866 3.085 -1.917 1.00 95.62 178 VAL A CA 1
ATOM 1339 C C . VAL A 1 178 ? -17.581 2.821 -3.240 1.00 95.62 178 VAL A C 1
ATOM 1341 O O . VAL A 1 178 ? -17.234 1.868 -3.931 1.00 95.62 178 VAL A O 1
ATOM 1344 N N . VAL A 1 179 ? -18.525 3.678 -3.638 1.00 95.44 179 VAL A N 1
ATOM 1345 C CA . VAL A 1 179 ? -19.254 3.524 -4.909 1.00 95.44 179 VAL A CA 1
ATOM 1346 C C . VAL A 1 179 ? -18.297 3.613 -6.098 1.00 95.44 179 VAL A C 1
ATOM 1348 O O . VAL A 1 179 ? -18.333 2.768 -6.993 1.00 95.44 179 VAL A O 1
ATOM 1351 N N . PHE A 1 180 ? -17.395 4.595 -6.088 1.00 94.25 180 PHE A N 1
ATOM 1352 C CA . PHE A 1 180 ? -16.420 4.784 -7.159 1.00 94.25 180 PHE A CA 1
ATOM 1353 C C . PHE A 1 180 ? -15.456 3.593 -7.295 1.00 94.25 180 PHE A C 1
ATOM 1355 O O . PHE A 1 180 ? -15.222 3.090 -8.394 1.00 94.25 180 PHE A O 1
ATOM 1362 N N . THR A 1 181 ? -14.921 3.099 -6.178 1.00 91.75 181 THR A N 1
ATOM 1363 C CA . THR A 1 181 ? -14.003 1.949 -6.162 1.00 91.75 181 THR A CA 1
ATOM 1364 C C . THR A 1 181 ? -14.711 0.636 -6.478 1.00 91.75 181 THR A C 1
ATOM 1366 O O . THR A 1 181 ? -14.127 -0.194 -7.168 1.00 91.75 181 THR A O 1
ATOM 1369 N N . ALA A 1 182 ? -15.977 0.466 -6.086 1.00 92.25 182 ALA A N 1
ATOM 1370 C CA . ALA A 1 182 ? -16.802 -0.669 -6.499 1.00 92.25 182 ALA A CA 1
ATOM 1371 C C . ALA A 1 182 ? -17.025 -0.692 -8.016 1.00 92.25 182 ALA A C 1
ATOM 1373 O O . ALA A 1 182 ? -16.850 -1.735 -8.647 1.00 92.25 182 ALA A O 1
ATOM 1374 N N . TRP A 1 183 ? -17.333 0.462 -8.616 1.00 91.00 183 TRP A N 1
ATOM 1375 C CA . TRP A 1 183 ? -17.472 0.584 -10.068 1.00 91.00 183 TRP A CA 1
ATOM 1376 C C . TRP A 1 183 ? -16.160 0.262 -10.803 1.00 91.00 183 TRP A C 1
ATOM 1378 O O . TRP A 1 183 ? -16.155 -0.532 -11.746 1.00 91.00 183 TRP A O 1
ATOM 1388 N N . MET A 1 184 ? -15.025 0.799 -10.338 1.00 88.94 184 MET A N 1
ATOM 1389 C CA . MET A 1 184 ? -13.710 0.468 -10.906 1.00 88.94 184 MET A CA 1
ATOM 1390 C C . MET A 1 184 ? -13.353 -1.013 -10.734 1.00 88.94 184 MET A C 1
ATOM 1392 O O . MET A 1 184 ? -12.841 -1.632 -11.667 1.00 88.94 184 MET A O 1
ATOM 1396 N N . GLY A 1 185 ? -13.631 -1.589 -9.562 1.00 87.69 185 GLY A N 1
ATOM 1397 C CA . GLY A 1 185 ? -13.379 -2.997 -9.263 1.00 87.69 185 GLY A CA 1
ATOM 1398 C C . GLY A 1 185 ? -14.164 -3.925 -10.189 1.00 87.69 185 GLY A C 1
ATOM 1399 O O . GLY A 1 185 ? -13.587 -4.850 -10.760 1.00 87.69 185 GLY A O 1
ATOM 1400 N N . TYR A 1 186 ? -15.446 -3.629 -10.424 1.00 86.56 186 TYR A N 1
ATOM 1401 C CA . TYR A 1 186 ? -16.288 -4.372 -11.365 1.00 86.56 186 TYR A CA 1
ATOM 1402 C C . TYR A 1 186 ? -15.740 -4.334 -12.803 1.00 86.56 186 TYR A C 1
ATOM 1404 O O . TYR A 1 186 ? -15.615 -5.372 -13.462 1.00 86.56 186 TYR A O 1
ATOM 1412 N N . ASN A 1 187 ? -15.336 -3.153 -13.281 1.00 85.50 187 ASN A N 1
ATOM 1413 C CA . ASN A 1 187 ? -14.744 -3.001 -14.614 1.00 85.50 187 ASN A CA 1
ATOM 1414 C C . ASN A 1 187 ? -13.393 -3.725 -14.741 1.00 85.50 187 ASN A C 1
ATOM 1416 O O . ASN A 1 187 ? -13.117 -4.357 -15.759 1.00 85.50 187 ASN A O 1
ATOM 1420 N N . SER A 1 188 ? -12.553 -3.679 -13.703 1.00 82.31 188 SER A N 1
ATOM 1421 C CA . SER A 1 188 ? -11.261 -4.375 -13.695 1.00 82.31 188 SER A CA 1
ATOM 1422 C C . SER A 1 188 ? -11.430 -5.897 -13.710 1.00 82.31 188 SER A C 1
ATOM 1424 O O . SER A 1 188 ? -10.751 -6.586 -14.472 1.00 82.31 188 SER A O 1
ATOM 1426 N N . PHE A 1 189 ? -12.373 -6.422 -12.924 1.00 79.56 189 PHE A N 1
ATOM 1427 C CA . PHE A 1 189 ? -12.641 -7.856 -12.844 1.00 79.56 189 PHE A CA 1
ATOM 1428 C C . PHE A 1 189 ? -13.203 -8.416 -14.157 1.00 79.56 189 PHE A C 1
ATOM 1430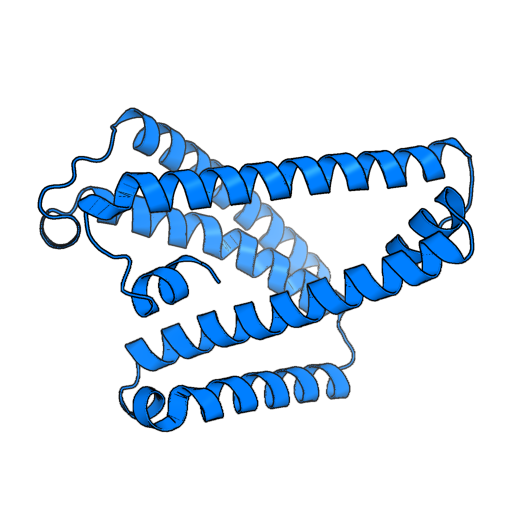 O O . PHE A 1 189 ? -12.718 -9.427 -14.665 1.00 79.56 189 PHE A O 1
ATOM 1437 N N . THR A 1 190 ? -14.171 -7.721 -14.761 1.00 76.50 190 THR A N 1
ATOM 1438 C CA . THR A 1 190 ? -14.728 -8.106 -16.070 1.00 76.50 190 THR A CA 1
ATOM 1439 C C . THR A 1 190 ? -13.693 -8.017 -17.196 1.00 76.50 190 THR A C 1
ATOM 1441 O O . THR A 1 190 ? -13.695 -8.860 -18.092 1.00 76.50 190 THR A O 1
ATOM 1444 N N . GLY A 1 191 ? -12.771 -7.049 -17.139 1.00 74.31 191 GLY A N 1
ATOM 1445 C CA . GLY A 1 191 ? -11.649 -6.943 -18.075 1.00 74.31 191 GLY A CA 1
ATOM 1446 C C . GLY A 1 191 ? -10.674 -8.122 -17.994 1.00 74.31 191 GLY A C 1
ATOM 1447 O O . GLY A 1 191 ? -10.176 -8.577 -19.019 1.00 74.31 191 GLY A O 1
ATOM 1448 N N . ILE A 1 192 ? -10.442 -8.662 -16.797 1.00 72.81 192 ILE A N 1
ATOM 1449 C CA . ILE A 1 192 ? -9.538 -9.802 -16.594 1.00 72.81 192 ILE A CA 1
ATOM 1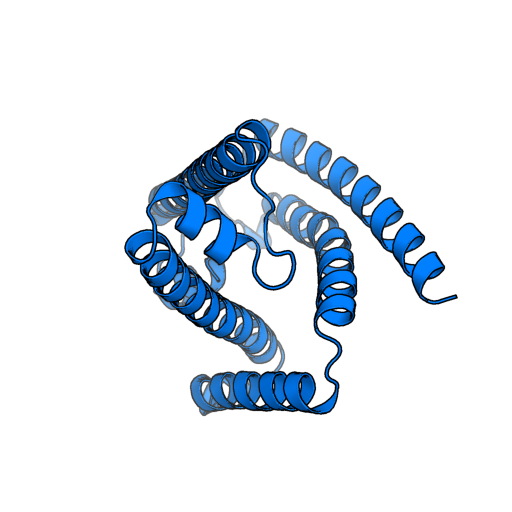450 C C . ILE A 1 192 ? -10.156 -11.131 -16.995 1.00 72.81 192 ILE A C 1
ATOM 1452 O O . ILE A 1 192 ? -9.454 -11.963 -17.562 1.00 72.81 192 ILE A O 1
ATOM 1456 N N . LEU A 1 193 ? -11.455 -11.332 -16.773 1.00 68.44 193 LEU A N 1
ATOM 1457 C CA . LEU A 1 193 ? -12.135 -12.545 -17.240 1.00 68.44 193 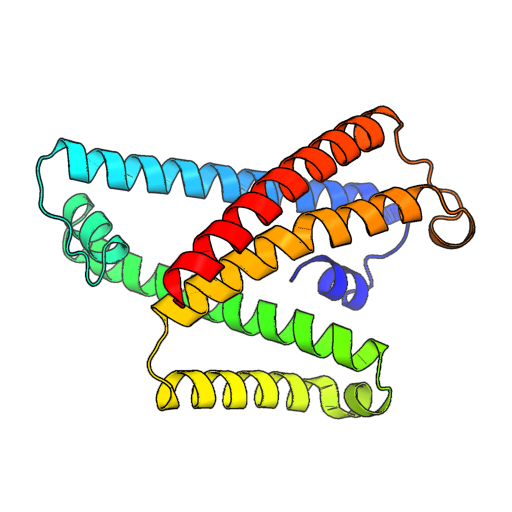LEU A CA 1
ATOM 1458 C C . LEU A 1 193 ? -12.005 -12.731 -18.762 1.00 68.44 193 LEU A C 1
ATOM 1460 O O . LEU A 1 193 ? -11.901 -13.861 -19.224 1.00 68.44 193 LEU A O 1
ATOM 1464 N N . LYS A 1 194 ? -11.917 -11.632 -19.525 1.00 66.44 194 LYS A N 1
ATOM 1465 C CA . LYS A 1 194 ? -11.661 -11.652 -20.975 1.00 66.44 194 LYS A CA 1
ATOM 1466 C C . LYS A 1 194 ? -10.215 -11.985 -21.362 1.00 66.44 194 LYS A C 1
ATOM 1468 O O . LYS A 1 194 ? -9.985 -12.346 -22.504 1.00 66.44 194 LYS A O 1
ATOM 1473 N N . LEU A 1 195 ? -9.246 -11.831 -20.455 1.00 64.69 195 LEU A N 1
ATOM 1474 C CA . LEU A 1 195 ? -7.828 -12.158 -20.690 1.00 64.69 195 LEU A CA 1
ATOM 1475 C C . LEU A 1 195 ? -7.502 -13.636 -20.424 1.00 64.69 195 LEU A C 1
ATOM 1477 O O . LEU A 1 195 ? -6.428 -14.101 -20.802 1.00 64.69 195 LEU A O 1
ATOM 1481 N N . PHE A 1 196 ? -8.390 -14.345 -19.722 1.00 64.00 196 PHE A N 1
ATOM 1482 C CA . PHE A 1 196 ? -8.263 -15.771 -19.402 1.00 64.00 196 PHE A CA 1
ATOM 1483 C C . PHE A 1 196 ? -9.171 -16.671 -20.263 1.00 64.00 196 PHE A C 1
ATOM 1485 O O . PHE A 1 196 ? -9.159 -17.886 -20.064 1.00 64.00 196 PHE A O 1
ATOM 1492 N N . GLN A 1 197 ? -9.935 -16.085 -21.193 1.00 49.56 197 GLN A N 1
ATOM 1493 C CA . GLN A 1 197 ? -10.583 -16.776 -22.317 1.00 49.56 197 GLN A CA 1
ATOM 1494 C C . GLN A 1 197 ? -9.673 -16.729 -23.543 1.00 49.56 197 GLN A C 1
ATOM 1496 O O . GLN A 1 197 ? -9.658 -17.739 -24.277 1.00 49.56 197 GLN A O 1
#

Nearest PDB structures (foldseek):
  3zx6-assembly1_B  TM=2.407E-01  e=8.085E+00  Archaeoglobus fulgidus DSM 4304
  3ja6-assembly1_I  TM=2.021E-01  e=5.179E+00  Escherichia coli

Solvent-accessible surface area (backbone atoms only — not comparable to full-atom values): 10756 Å² total; per-residue (Å²): 96,60,67,67,54,38,47,75,68,67,62,65,63,78,89,40,46,67,58,53,49,51,51,50,51,50,52,53,49,52,52,50,51,52,52,50,53,50,51,50,49,48,50,52,40,55,74,68,73,52,88,63,45,80,92,45,48,66,36,38,39,31,23,76,75,51,38,73,62,22,31,53,51,35,51,55,50,53,50,54,53,48,53,55,47,54,55,27,52,32,49,52,54,46,53,54,46,34,75,76,34,73,74,43,59,85,44,46,70,59,50,34,52,49,48,49,52,52,53,50,50,50,51,68,72,68,68,50,67,68,61,52,50,52,52,52,51,32,51,51,35,49,45,50,22,54,55,52,46,53,50,58,58,42,50,72,35,55,92,76,43,62,87,60,80,69,58,67,68,60,51,53,53,47,51,53,49,27,55,52,34,42,55,52,15,53,54,45,45,58,56,48,60,64,74,76,108